Protein AF-A0A8T0E024-F1 (afdb_monomer_lite)

Foldseek 3Di:
DEEAEEEEPAVVDCGVVVVVVVVVVCVVVPYHHQHYYYDYDDDFPPPDDLPLLVVCVVPVVRDQEYEYEDALLNVLSNLLSCLVVVSPVVVSHAYEYEDADADDPVCPCSNQDTPPDPDGDPSSVSSCLRYHYDHDDHDDPVVVVQVVVQVVCCDPPNVDHAPCVVVVDGDDDGVVVVVVVVVVVLQVQLLVVCVVVVHDSPPPVVSVVSRPPDDPDFAALVRLQDLQSAWDPDADPDDPVPDPPPPQDDPPDDPVCSRTGRPCPDPPHPQKDWDADPVSQKIKIDGNQQPQWIKIDGGRDPDIDITRDDDPHTPPCVNVVD

Structure (mmCIF, N/CA/C/O backbone):
data_AF-A0A8T0E024-F1
#
_entry.id   AF-A0A8T0E024-F1
#
loop_
_atom_site.group_PDB
_atom_site.id
_atom_site.type_symbol
_atom_site.label_atom_id
_atom_site.label_alt_id
_atom_site.label_comp_id
_atom_site.label_asym_id
_atom_site.label_entity_id
_atom_site.label_seq_id
_atom_site.pdbx_PDB_ins_code
_atom_site.Cartn_x
_atom_site.Cartn_y
_atom_site.Cartn_z
_atom_site.occupancy
_atom_site.B_iso_or_equiv
_atom_site.auth_seq_id
_atom_site.auth_comp_id
_atom_site.auth_asym_id
_atom_site.auth_atom_id
_atom_site.pdbx_PDB_model_num
ATOM 1 N N . MET A 1 1 ? -10.824 -16.679 7.891 1.00 88.56 1 MET A N 1
ATOM 2 C CA . MET A 1 1 ? -10.674 -15.429 8.684 1.00 88.56 1 MET A CA 1
ATOM 3 C C . MET A 1 1 ? -11.914 -14.554 8.481 1.00 88.56 1 MET A C 1
ATOM 5 O O . MET A 1 1 ? -12.595 -14.759 7.483 1.00 88.56 1 MET A O 1
ATOM 9 N N . LYS A 1 2 ? -12.258 -13.649 9.411 1.00 94.81 2 LYS A N 1
ATOM 10 C CA . LYS A 1 2 ? -13.429 -12.752 9.304 1.00 94.81 2 LYS A CA 1
ATOM 11 C C . LYS A 1 2 ? -13.003 -11.299 9.512 1.00 94.81 2 LYS A C 1
ATOM 13 O O . LYS A 1 2 ? -12.288 -11.041 10.478 1.00 94.81 2 LYS A O 1
ATOM 18 N N . VAL A 1 3 ? -13.458 -10.388 8.655 1.00 97.81 3 VAL A N 1
ATOM 19 C CA . VAL A 1 3 ? -13.096 -8.960 8.695 1.00 97.81 3 VAL A CA 1
ATOM 20 C C . VAL A 1 3 ? -14.321 -8.058 8.528 1.00 97.81 3 VAL A C 1
ATOM 22 O O . VAL A 1 3 ? -15.339 -8.479 7.976 1.00 97.81 3 VAL A O 1
ATOM 25 N N . SER A 1 4 ? -14.209 -6.812 8.972 1.00 98.38 4 SER A N 1
ATOM 26 C CA . SER A 1 4 ? -15.117 -5.715 8.629 1.00 98.38 4 SER A CA 1
ATOM 27 C C . SER A 1 4 ? -14.394 -4.797 7.649 1.00 98.38 4 SER A C 1
ATOM 29 O O . SER A 1 4 ? -13.312 -4.310 7.963 1.00 98.38 4 SER A O 1
ATOM 31 N N . PHE A 1 5 ? -14.959 -4.567 6.466 1.00 98.50 5 PHE A N 1
ATOM 32 C CA . PHE A 1 5 ? -14.347 -3.720 5.445 1.00 98.50 5 PHE A CA 1
ATOM 33 C C . PHE A 1 5 ? -15.083 -2.385 5.350 1.00 98.50 5 PHE A C 1
ATOM 35 O O . PHE A 1 5 ? -16.294 -2.348 5.134 1.00 98.50 5 PHE A O 1
ATOM 42 N N . LEU A 1 6 ? -14.357 -1.286 5.533 1.00 98.31 6 LEU A N 1
ATOM 43 C CA . LEU A 1 6 ? -14.869 0.073 5.422 1.00 98.31 6 LEU A CA 1
ATOM 44 C C . LEU A 1 6 ? -14.158 0.778 4.265 1.00 98.31 6 LEU A C 1
ATOM 46 O O . LEU A 1 6 ? -12.932 0.740 4.196 1.00 98.31 6 LEU A O 1
ATOM 50 N N . TYR A 1 7 ? -14.891 1.448 3.378 1.00 97.81 7 TYR A N 1
ATOM 51 C CA . TYR A 1 7 ? -14.252 2.234 2.320 1.00 97.81 7 TYR A CA 1
ATOM 52 C C . TYR A 1 7 ? -14.975 3.542 1.983 1.00 97.81 7 TYR A C 1
ATOM 54 O O . TYR A 1 7 ? -16.202 3.638 2.067 1.00 97.81 7 TYR A O 1
ATOM 62 N N . SER A 1 8 ? -14.203 4.549 1.580 1.00 96.75 8 SER A N 1
ATOM 63 C CA . SER A 1 8 ? -14.725 5.831 1.109 1.00 96.75 8 SER A CA 1
ATOM 64 C C . SER A 1 8 ? -15.412 5.671 -0.249 1.00 96.75 8 SER A C 1
ATOM 66 O O . SER A 1 8 ? -14.923 4.967 -1.135 1.00 96.75 8 SER A O 1
ATOM 68 N N . ILE A 1 9 ? -16.550 6.341 -0.426 1.00 95.38 9 ILE A N 1
ATOM 69 C CA . ILE A 1 9 ? -17.233 6.500 -1.720 1.00 95.38 9 ILE A CA 1
ATOM 70 C C . ILE A 1 9 ? -17.140 7.942 -2.233 1.00 95.38 9 ILE A C 1
ATOM 72 O O . ILE A 1 9 ? -18.037 8.397 -2.944 1.00 95.38 9 ILE A O 1
ATOM 76 N N . ASP A 1 10 ? -16.069 8.647 -1.858 1.00 90.75 10 ASP A N 1
ATOM 77 C CA . ASP A 1 10 ? -15.703 9.956 -2.403 1.00 90.75 10 ASP A CA 1
ATOM 78 C C . ASP A 1 10 ? -15.716 9.918 -3.948 1.00 90.75 10 ASP A C 1
ATOM 80 O O . ASP A 1 10 ? -14.951 9.144 -4.540 1.00 90.75 10 ASP A O 1
ATOM 84 N N . PRO A 1 11 ? -16.598 10.694 -4.612 1.00 83.88 11 PRO A N 1
ATOM 85 C CA . PRO A 1 11 ? -16.791 10.634 -6.060 1.00 83.88 11 PRO A CA 1
ATOM 86 C C . PRO A 1 11 ? -15.567 11.078 -6.865 1.00 83.88 11 PRO A C 1
ATOM 88 O O . PRO A 1 11 ? -15.457 10.693 -8.028 1.00 83.88 11 PRO A O 1
ATOM 91 N N . ASP A 1 12 ? -14.660 11.847 -6.261 1.00 83.69 12 ASP A N 1
ATOM 92 C CA . ASP A 1 12 ? -13.451 12.351 -6.921 1.00 83.69 12 ASP A CA 1
ATOM 93 C C . ASP A 1 12 ? -12.257 11.381 -6.792 1.00 83.69 12 ASP A C 1
ATOM 95 O O . ASP A 1 12 ? -11.147 11.674 -7.238 1.00 83.69 12 ASP A O 1
ATOM 99 N N . SER A 1 13 ? -12.482 10.200 -6.206 1.00 86.12 13 SER A N 1
ATOM 100 C CA . SER A 1 13 ? -11.464 9.184 -5.932 1.00 86.12 13 SER A CA 1
ATOM 101 C C . SER A 1 13 ? -11.711 7.872 -6.689 1.00 86.12 13 SER A C 1
ATOM 103 O O . SER A 1 13 ? -12.791 7.621 -7.221 1.00 86.12 13 SER A O 1
ATOM 105 N N . THR A 1 14 ? -10.718 6.980 -6.682 1.00 90.56 14 THR A N 1
ATOM 106 C CA . THR A 1 14 ? -10.815 5.617 -7.238 1.00 90.56 14 THR A CA 1
ATOM 107 C C . THR A 1 14 ? -11.089 4.548 -6.172 1.00 90.56 14 THR A C 1
ATOM 109 O O . THR A 1 14 ? -11.020 3.347 -6.453 1.00 90.56 14 THR A O 1
ATOM 112 N N . PHE A 1 15 ? -11.412 4.943 -4.932 1.00 94.88 15 PHE A N 1
ATOM 113 C CA . PHE A 1 15 ? -11.578 4.008 -3.812 1.00 94.88 15 PHE A CA 1
ATOM 114 C C . PHE A 1 15 ? -12.684 2.979 -4.055 1.00 94.88 15 PHE A C 1
ATOM 116 O O . PHE A 1 15 ? -12.563 1.829 -3.638 1.00 94.88 15 PHE A O 1
ATOM 123 N N . LYS A 1 16 ? -13.746 3.352 -4.774 1.00 94.38 16 LYS A N 1
ATOM 124 C CA . LYS A 1 16 ? -14.853 2.447 -5.104 1.00 94.38 16 LYS A CA 1
ATOM 125 C C . LYS A 1 16 ? -14.442 1.344 -6.082 1.00 94.38 16 LYS A C 1
ATOM 127 O O . LYS A 1 16 ? -14.946 0.228 -6.008 1.00 94.38 16 LYS A O 1
ATOM 132 N N . GLU A 1 17 ? -13.562 1.640 -7.027 1.00 94.25 17 GLU A N 1
ATOM 133 C CA . GLU A 1 17 ? -13.025 0.666 -7.975 1.00 94.25 17 GLU A CA 1
ATOM 134 C C . GLU A 1 17 ? -12.076 -0.287 -7.255 1.00 94.25 17 GLU A C 1
ATOM 136 O O . GLU A 1 17 ? -12.207 -1.502 -7.391 1.00 94.25 17 GLU A O 1
ATOM 141 N N . ILE A 1 18 ? -11.191 0.263 -6.425 1.00 94.44 18 ILE A N 1
ATOM 142 C CA . ILE A 1 18 ? -10.217 -0.502 -5.645 1.00 94.44 18 ILE A CA 1
ATOM 143 C C . ILE A 1 18 ? -10.918 -1.394 -4.617 1.00 94.44 18 ILE A C 1
ATOM 145 O O . ILE A 1 18 ? -10.521 -2.545 -4.433 1.00 94.44 18 ILE A O 1
ATOM 149 N N . SER A 1 19 ? -12.005 -0.927 -3.996 1.00 96.69 19 SER A N 1
ATOM 150 C CA . SER A 1 19 ? -12.754 -1.724 -3.023 1.00 96.69 19 SER A CA 1
ATOM 151 C C . SER A 1 19 ? -13.342 -2.993 -3.638 1.00 96.69 19 SER A C 1
ATOM 153 O O . SER A 1 19 ? -13.314 -4.038 -2.992 1.00 96.69 19 SER A O 1
ATOM 155 N N . ARG A 1 20 ? -13.790 -2.958 -4.902 1.00 96.75 20 ARG A N 1
ATOM 156 C CA . ARG A 1 20 ? -14.248 -4.162 -5.622 1.00 96.75 20 ARG A CA 1
ATOM 157 C C . ARG A 1 20 ? -13.121 -5.181 -5.779 1.00 96.75 20 ARG A C 1
ATOM 159 O O . ARG A 1 20 ? -13.345 -6.368 -5.555 1.00 96.75 20 ARG A O 1
ATOM 166 N N . THR A 1 21 ? -11.919 -4.718 -6.118 1.00 96.31 21 THR A N 1
ATOM 167 C CA . THR A 1 21 ? -10.732 -5.576 -6.233 1.00 96.31 21 THR A CA 1
ATOM 168 C C . THR A 1 21 ? -10.354 -6.184 -4.886 1.00 96.31 21 THR A C 1
ATOM 170 O O . THR A 1 21 ? -10.106 -7.382 -4.818 1.00 96.31 21 THR A O 1
ATOM 173 N N . ILE A 1 22 ? -10.370 -5.396 -3.804 1.00 96.12 22 ILE A N 1
ATOM 174 C CA . ILE A 1 22 ? -10.089 -5.897 -2.449 1.00 96.12 22 ILE A CA 1
ATOM 175 C C . ILE A 1 22 ? -11.128 -6.942 -2.032 1.00 96.12 22 ILE A C 1
ATOM 177 O O . ILE A 1 22 ? -10.755 -7.989 -1.517 1.00 96.12 22 ILE A O 1
ATOM 181 N N . VAL A 1 23 ? -12.419 -6.699 -2.282 1.00 97.75 23 VAL A N 1
ATOM 182 C CA . VAL A 1 23 ? -13.483 -7.673 -1.984 1.00 97.75 23 VAL A CA 1
ATOM 183 C C . VAL A 1 23 ? -13.239 -8.992 -2.718 1.00 97.75 23 VAL A C 1
ATOM 185 O O . VAL A 1 23 ? -13.295 -10.038 -2.080 1.00 97.75 23 VAL A O 1
ATOM 188 N N . SER A 1 24 ? -12.925 -8.942 -4.019 1.00 97.06 24 SER A N 1
ATOM 189 C CA . SER A 1 24 ? -12.594 -10.141 -4.804 1.00 97.06 24 SER A CA 1
ATOM 190 C C . SER A 1 24 ? -11.375 -10.861 -4.233 1.00 97.06 24 SER A C 1
ATOM 192 O O . SER A 1 24 ? -11.448 -12.049 -3.951 1.00 97.06 24 SER A O 1
ATOM 194 N N . ALA A 1 25 ? -10.285 -10.132 -3.978 1.00 95.56 25 ALA A N 1
ATOM 195 C CA . ALA A 1 25 ? -9.046 -10.710 -3.471 1.00 95.56 25 ALA A CA 1
ATOM 196 C C . ALA A 1 25 ? -9.221 -11.371 -2.095 1.00 95.56 25 ALA A C 1
ATOM 198 O O . ALA A 1 25 ? -8.608 -12.400 -1.829 1.00 95.56 25 ALA A O 1
ATOM 199 N N . LEU A 1 26 ? -10.056 -10.799 -1.218 1.00 95.56 26 LEU A N 1
ATOM 200 C CA . LEU A 1 26 ? -10.386 -11.394 0.077 1.00 95.56 26 LEU A CA 1
ATOM 201 C C . LEU A 1 26 ? -11.220 -12.675 -0.081 1.00 95.56 26 LEU A C 1
ATOM 203 O O . LEU A 1 26 ? -10.956 -13.650 0.624 1.00 95.56 26 LEU A O 1
ATOM 207 N N . ASP A 1 27 ? -12.193 -12.688 -0.995 1.00 95.56 27 ASP A N 1
ATOM 208 C CA . ASP A 1 27 ? -13.029 -13.864 -1.273 1.00 95.56 27 ASP A CA 1
ATOM 209 C C . ASP A 1 27 ? -12.210 -15.017 -1.873 1.00 95.56 27 ASP A C 1
ATOM 211 O O . ASP A 1 27 ? -12.307 -16.150 -1.396 1.00 95.56 27 ASP A O 1
ATOM 215 N N . ASP A 1 28 ? -11.311 -14.711 -2.815 1.00 96.19 28 ASP A N 1
ATOM 216 C CA . ASP A 1 28 ? -10.435 -15.679 -3.492 1.00 96.19 28 ASP A CA 1
ATOM 217 C C . ASP A 1 28 ? -9.559 -16.477 -2.508 1.00 96.19 28 ASP A C 1
ATOM 219 O O . ASP A 1 28 ? -9.272 -17.656 -2.726 1.00 96.19 28 ASP A O 1
ATOM 223 N N . VAL A 1 29 ? -9.165 -15.863 -1.386 1.00 95.44 29 VAL A N 1
ATOM 224 C CA . VAL A 1 29 ? -8.378 -16.511 -0.318 1.00 95.44 29 VAL A CA 1
ATOM 225 C C . VAL A 1 29 ? -9.234 -16.988 0.870 1.00 95.44 29 VAL A C 1
ATOM 227 O O . VAL A 1 29 ? -8.704 -17.397 1.906 1.00 95.44 29 VAL A O 1
ATOM 230 N N . GLY A 1 30 ? -10.566 -16.941 0.756 1.00 95.38 30 GLY A N 1
ATOM 231 C CA . GLY A 1 30 ? -11.507 -17.435 1.767 1.00 95.38 30 GLY A CA 1
ATOM 232 C C . GLY A 1 30 ? -11.649 -16.551 3.017 1.00 95.38 30 GLY A C 1
ATOM 233 O O . GLY A 1 30 ? -12.013 -17.037 4.100 1.00 95.38 30 GLY A O 1
ATOM 234 N N . ILE A 1 31 ? -11.350 -15.252 2.917 1.00 97.25 31 ILE A N 1
ATOM 235 C CA . ILE A 1 31 ? -11.583 -14.270 3.983 1.00 97.25 31 ILE A CA 1
ATOM 236 C C . ILE A 1 31 ? -13.014 -13.733 3.876 1.00 97.25 31 ILE A C 1
ATOM 238 O O . ILE A 1 31 ? -13.396 -13.094 2.905 1.00 97.25 31 ILE A O 1
ATOM 242 N N . GLN A 1 32 ? -13.814 -13.941 4.924 1.00 97.44 32 GLN A N 1
ATOM 243 C CA . GLN A 1 32 ? -15.212 -13.508 4.947 1.00 97.44 32 GLN A CA 1
ATOM 244 C C . GLN A 1 32 ? -15.350 -12.065 5.435 1.00 97.44 32 GLN A C 1
ATOM 246 O O . GLN A 1 32 ? -14.967 -11.752 6.566 1.00 97.44 32 GLN A O 1
ATOM 251 N N . ILE A 1 33 ? -16.004 -11.219 4.645 1.00 98.06 33 ILE A N 1
ATOM 252 C CA . ILE A 1 33 ? -16.411 -9.874 5.064 1.00 98.06 33 ILE A CA 1
ATOM 253 C C . ILE A 1 33 ? -17.742 -9.982 5.823 1.00 98.06 33 ILE A C 1
ATOM 255 O O . ILE A 1 33 ? -18.753 -10.393 5.257 1.00 98.06 33 ILE A O 1
ATOM 259 N N . LYS A 1 34 ? -17.747 -9.666 7.123 1.00 98.12 34 LYS A N 1
ATOM 260 C CA . LYS A 1 34 ? -18.950 -9.708 7.981 1.00 98.12 34 LYS A CA 1
ATOM 261 C C . LYS A 1 34 ? -19.721 -8.401 8.009 1.00 98.12 34 LYS A C 1
ATOM 263 O O . LYS A 1 34 ? -20.935 -8.415 8.167 1.00 98.12 34 LYS A O 1
ATOM 268 N N . PHE A 1 35 ? -19.020 -7.297 7.804 1.00 98.31 35 PHE A N 1
ATOM 269 C CA . PHE A 1 35 ? -19.613 -5.978 7.701 1.00 98.31 35 PHE A CA 1
ATOM 270 C C . PHE A 1 35 ? -18.941 -5.218 6.565 1.00 98.31 35 PHE A C 1
ATOM 272 O O . PHE A 1 35 ? -17.714 -5.220 6.469 1.00 98.31 35 PHE A O 1
ATOM 279 N N . LEU A 1 36 ? -19.749 -4.577 5.725 1.00 98.00 36 LEU A N 1
ATOM 280 C CA . LEU A 1 36 ? -19.291 -3.689 4.667 1.00 98.00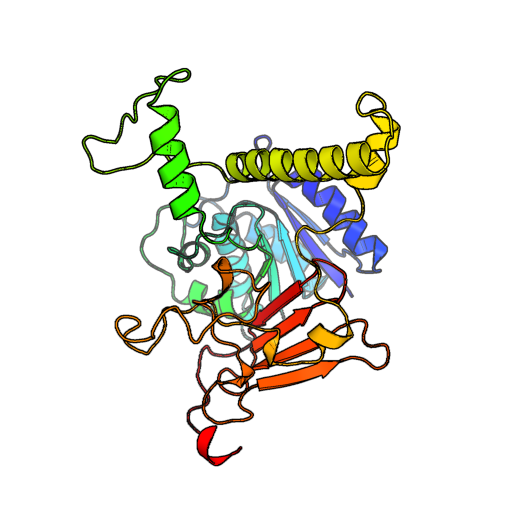 36 LEU A CA 1
ATOM 281 C C . LEU A 1 36 ? -19.883 -2.305 4.930 1.00 98.00 36 LEU A C 1
ATOM 283 O O . LEU A 1 36 ? -21.101 -2.140 4.884 1.00 98.00 36 LEU A O 1
ATOM 287 N N . GLY A 1 37 ? -19.032 -1.332 5.238 1.00 97.62 37 GLY A N 1
ATOM 288 C CA . GLY A 1 37 ? -19.444 0.032 5.557 1.00 97.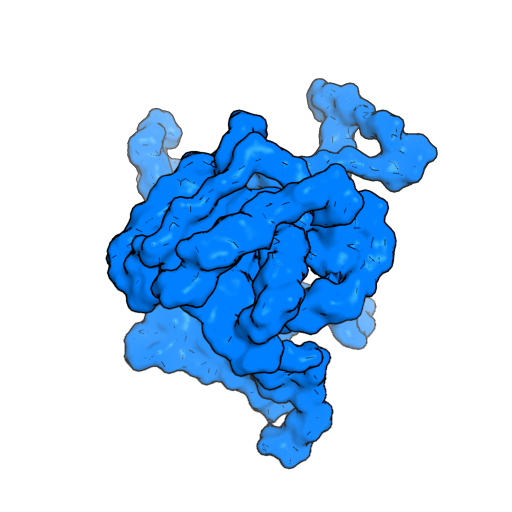62 37 GLY A CA 1
ATOM 289 C C . GLY A 1 37 ? -18.833 1.054 4.611 1.00 97.62 37 GLY A C 1
ATOM 290 O O . GLY A 1 37 ? -17.756 0.844 4.057 1.00 97.62 37 GLY A O 1
ATOM 291 N N . THR A 1 38 ? -19.517 2.181 4.439 1.00 97.75 38 THR A N 1
ATOM 292 C CA . THR A 1 38 ? -19.058 3.262 3.561 1.00 97.75 38 THR A CA 1
ATOM 293 C C . THR A 1 38 ? -19.330 4.627 4.163 1.00 97.75 38 THR A C 1
ATOM 295 O O . THR A 1 38 ? -20.323 4.799 4.871 1.00 97.75 38 THR A O 1
ATOM 298 N N . TRP A 1 39 ? -18.510 5.611 3.806 1.00 96.06 39 TRP A N 1
ATOM 299 C CA . TRP A 1 39 ? -18.761 7.028 4.074 1.00 96.06 39 TRP A CA 1
ATOM 300 C C . TRP A 1 39 ? -18.550 7.848 2.796 1.00 96.06 39 TRP A C 1
ATOM 302 O O . TRP A 1 39 ? -17.787 7.448 1.920 1.00 96.06 39 TRP A O 1
ATOM 312 N N . SER A 1 40 ? -19.280 8.957 2.650 1.00 92.12 40 SER A N 1
ATOM 313 C CA . SER A 1 40 ? -19.440 9.658 1.364 1.00 92.12 40 SER A CA 1
ATOM 314 C C . SER A 1 40 ? -18.874 11.072 1.316 1.00 92.12 40 SER A C 1
ATOM 316 O O . SER A 1 40 ? -19.145 11.799 0.366 1.00 92.12 40 SER A O 1
ATOM 318 N N . TYR A 1 41 ? -18.166 11.497 2.355 1.00 89.12 41 TYR A N 1
ATOM 319 C CA . TYR A 1 41 ? -17.573 12.823 2.442 1.00 89.12 41 TYR A CA 1
ATOM 320 C C . TYR A 1 41 ? -16.192 12.720 3.067 1.00 89.12 41 TYR A C 1
ATOM 322 O O . TYR A 1 41 ? -15.974 11.876 3.931 1.00 89.12 41 TYR A O 1
ATOM 330 N N . ILE A 1 42 ? -15.289 13.606 2.661 1.00 91.19 42 ILE A N 1
ATOM 331 C CA . ILE A 1 42 ? -13.939 13.666 3.214 1.00 91.19 42 ILE A CA 1
ATOM 332 C C . ILE A 1 42 ? -14.022 14.077 4.687 1.00 91.19 42 ILE A C 1
ATOM 334 O O . ILE A 1 42 ? -14.510 15.162 5.020 1.00 91.19 42 ILE A O 1
ATOM 338 N N . TYR A 1 43 ? -13.557 13.207 5.579 1.00 91.44 43 TYR A N 1
ATOM 339 C CA . TYR A 1 43 ? -13.556 13.467 7.011 1.00 91.44 43 TYR A CA 1
ATOM 340 C C . TYR A 1 43 ? -12.253 14.128 7.474 1.00 91.44 43 TYR A C 1
ATOM 342 O O . TYR A 1 43 ? -11.161 13.580 7.349 1.00 91.44 43 TYR A O 1
ATOM 350 N N . HIS A 1 44 ? -12.370 15.291 8.114 1.00 90.88 44 HIS A N 1
ATOM 351 C CA . HIS A 1 44 ? -11.249 15.939 8.789 1.00 90.88 44 HIS A CA 1
ATOM 352 C C . HIS A 1 44 ? -11.415 15.852 10.306 1.00 90.88 44 HIS A C 1
ATOM 354 O O . HIS A 1 44 ? -12.323 16.457 10.886 1.00 90.88 44 HIS A O 1
ATOM 360 N N . HIS A 1 45 ? -10.508 15.117 10.958 1.00 89.94 45 HIS A N 1
ATOM 361 C CA . HIS A 1 45 ? -10.512 14.942 12.411 1.00 89.94 45 HIS A CA 1
ATOM 362 C C . HIS A 1 45 ? -10.515 16.290 13.146 1.00 89.94 45 HIS A C 1
ATOM 364 O O . HIS A 1 45 ? -9.601 17.103 12.994 1.00 89.94 45 HIS A O 1
ATOM 370 N N . GLY A 1 46 ? -11.550 16.514 13.959 1.00 86.12 46 GLY A N 1
ATOM 371 C CA . GLY A 1 46 ? -11.756 17.746 14.730 1.00 86.12 46 GLY A CA 1
ATOM 372 C C . GLY A 1 46 ? -12.645 18.813 14.077 1.00 86.12 46 GLY A C 1
ATOM 373 O O . GLY A 1 46 ? -12.941 19.801 14.741 1.00 86.12 46 GLY A O 1
ATOM 374 N N . TYR A 1 47 ? -13.107 18.621 12.836 1.00 86.88 47 TYR A N 1
ATOM 375 C CA . TYR A 1 47 ? -13.893 19.623 12.092 1.00 86.88 47 TYR A CA 1
ATOM 376 C C . TYR A 1 47 ? -15.306 19.152 11.699 1.00 86.88 47 TYR A C 1
ATOM 378 O O . TYR A 1 47 ? -15.979 19.805 10.904 1.00 86.88 47 TYR A O 1
ATOM 386 N N . GLY A 1 48 ? -15.785 18.038 12.260 1.00 87.06 48 GLY A N 1
ATOM 387 C CA . GLY A 1 48 ? -17.127 17.513 12.003 1.00 87.06 48 GLY A CA 1
ATOM 388 C C . GLY A 1 48 ? -17.464 16.268 12.824 1.00 87.06 48 GLY A C 1
ATOM 389 O O . GLY A 1 48 ? -16.627 15.763 13.578 1.00 87.06 48 GLY A O 1
ATOM 390 N N . GLU A 1 49 ? -18.694 15.770 12.667 1.00 92.69 49 GLU A N 1
ATOM 391 C CA . GLU A 1 49 ? -19.118 14.487 13.243 1.00 92.69 49 GLU A CA 1
ATOM 392 C C . GLU A 1 49 ? -18.292 13.351 12.626 1.00 92.69 49 GLU A C 1
ATOM 394 O O . GLU A 1 49 ? -18.153 13.261 11.402 1.00 92.69 49 GLU A O 1
ATOM 399 N N . ASN A 1 50 ? -17.724 12.503 13.484 1.00 95.12 50 ASN A N 1
ATOM 400 C CA . ASN A 1 50 ? -16.899 11.383 13.064 1.00 95.12 50 ASN A CA 1
ATOM 401 C C . ASN A 1 50 ? -17.780 10.277 12.451 1.00 95.12 50 ASN A C 1
ATOM 403 O O . ASN A 1 50 ? -18.532 9.635 13.192 1.00 95.12 50 ASN A O 1
ATOM 407 N N . PRO A 1 51 ? -17.700 10.004 11.132 1.00 95.69 51 PRO A N 1
ATOM 408 C CA . PRO A 1 51 ? -18.541 8.985 10.502 1.00 95.69 51 PRO A CA 1
ATOM 409 C C . PRO A 1 51 ? -18.263 7.584 11.061 1.00 95.69 51 PRO A C 1
ATOM 411 O O . PRO A 1 51 ? -19.148 6.723 11.065 1.00 95.69 51 PRO A O 1
ATOM 414 N N . PHE A 1 52 ? -17.053 7.358 11.580 1.00 97.50 52 PHE A N 1
ATOM 415 C CA . PHE A 1 52 ? -16.633 6.062 12.088 1.00 97.50 52 PHE A CA 1
ATOM 416 C C . PHE A 1 52 ? -17.318 5.678 13.403 1.00 97.50 52 PHE A C 1
ATOM 418 O O . PHE A 1 52 ? -17.457 4.489 13.661 1.00 97.50 52 PHE A O 1
ATOM 425 N N . ASP A 1 53 ? -17.849 6.628 14.180 1.00 97.06 53 ASP A N 1
ATOM 426 C CA . ASP A 1 53 ? -18.530 6.318 15.448 1.00 97.06 53 ASP A CA 1
ATOM 427 C C . ASP A 1 53 ? -19.751 5.413 15.245 1.00 97.06 53 ASP A C 1
ATOM 429 O O . ASP A 1 53 ? -19.936 4.431 15.971 1.00 97.06 53 ASP A O 1
ATOM 433 N N . LYS A 1 54 ? -20.549 5.688 14.204 1.00 96.56 54 LYS A N 1
ATOM 434 C CA . LYS A 1 54 ? -21.704 4.855 13.830 1.00 96.56 54 LYS A CA 1
ATOM 435 C C . LYS A 1 54 ? -21.271 3.558 13.153 1.00 96.56 54 LYS A C 1
ATOM 437 O O . LYS A 1 54 ? -21.833 2.507 13.450 1.00 96.56 54 LYS A O 1
ATOM 442 N N . LEU A 1 55 ? -20.271 3.617 12.270 1.00 97.69 55 LEU A N 1
ATOM 443 C CA . LEU A 1 55 ? -19.774 2.432 11.562 1.00 97.69 55 LEU A CA 1
ATOM 444 C C . LEU A 1 55 ? -19.179 1.408 12.534 1.00 97.69 55 LEU A C 1
ATOM 446 O O . LEU A 1 55 ? -19.434 0.213 12.398 1.00 97.69 55 LEU A O 1
ATOM 450 N N . VAL A 1 56 ? -18.430 1.858 13.542 1.00 97.75 56 VAL A N 1
ATOM 451 C CA . VAL A 1 56 ? -17.867 0.996 14.587 1.00 97.75 56 VAL A CA 1
ATOM 452 C C . VAL A 1 56 ? -18.974 0.434 15.479 1.00 97.75 56 VAL A C 1
ATOM 454 O O . VAL A 1 56 ? -18.963 -0.769 15.728 1.00 97.75 56 VAL A O 1
ATOM 457 N N . GLU A 1 57 ? -19.965 1.237 15.896 1.00 97.50 57 GLU A N 1
ATOM 458 C CA . GLU A 1 57 ? -21.132 0.737 16.655 1.00 97.50 57 GLU A CA 1
ATOM 459 C C . GLU A 1 57 ? -21.813 -0.443 15.968 1.00 97.50 57 GLU A C 1
ATOM 461 O O . GLU A 1 57 ? -22.114 -1.453 16.595 1.00 97.50 57 GLU A O 1
ATOM 466 N N . GLN A 1 58 ? -22.018 -0.334 14.661 1.00 97.38 58 GLN A N 1
ATOM 467 C CA . GLN A 1 58 ? -22.741 -1.337 13.890 1.00 97.38 58 GLN A CA 1
ATOM 468 C C . GLN A 1 58 ? -21.930 -2.609 13.618 1.00 97.38 58 GLN A C 1
ATOM 470 O O . GLN A 1 58 ? -22.508 -3.609 13.203 1.00 97.38 58 GLN A O 1
ATOM 475 N N . SER A 1 59 ? -20.609 -2.585 13.813 1.00 97.38 59 SER A N 1
ATOM 476 C CA . SER A 1 59 ? -19.717 -3.620 13.276 1.00 97.38 59 SER A CA 1
ATOM 477 C C . SER A 1 59 ? -18.784 -4.275 14.292 1.00 97.38 59 SER A C 1
ATOM 479 O O . SER A 1 59 ? -18.263 -5.352 14.004 1.00 97.38 59 SER A O 1
ATOM 481 N N . TYR A 1 60 ? -18.569 -3.687 15.474 1.00 96.69 60 TYR A N 1
ATOM 482 C CA . TYR A 1 60 ? -17.556 -4.187 16.420 1.00 96.69 60 TYR A CA 1
ATOM 483 C C . TYR A 1 60 ? -17.861 -5.589 16.964 1.00 96.69 60 TYR A C 1
ATOM 485 O O . TYR A 1 60 ? -16.955 -6.320 17.358 1.00 96.69 60 TYR A O 1
ATOM 493 N N . GLN A 1 61 ? -19.132 -5.998 16.971 1.00 96.31 61 GLN A N 1
ATOM 494 C CA . GLN A 1 61 ? -19.528 -7.346 17.383 1.00 96.31 61 GLN A CA 1
ATOM 495 C C . GLN A 1 61 ? -19.304 -8.395 16.283 1.00 96.31 61 GLN A C 1
ATOM 497 O O . GLN A 1 61 ? -19.137 -9.572 16.599 1.00 96.31 61 GLN A O 1
ATOM 502 N N . GLU A 1 62 ? -19.240 -7.975 15.018 1.00 96.19 62 GLU A N 1
ATOM 503 C CA . GLU A 1 62 ? -19.183 -8.859 13.849 1.00 96.19 62 GLU A CA 1
ATOM 504 C C . GLU A 1 62 ? -17.773 -9.384 13.565 1.00 96.19 62 GLU A C 1
ATOM 506 O O . GLU A 1 62 ? -17.583 -10.533 13.144 1.00 96.19 62 GLU A O 1
ATOM 511 N N . SER A 1 63 ? -16.761 -8.545 13.789 1.00 96.00 63 SER A N 1
ATOM 512 C CA . SER A 1 63 ? -15.364 -8.921 13.610 1.00 96.00 63 SER A CA 1
ATOM 513 C C . SER A 1 63 ? -14.429 -8.121 14.520 1.00 96.00 63 SER A C 1
ATOM 515 O O . SER A 1 63 ? -14.819 -7.147 15.159 1.00 96.00 63 SER A O 1
ATOM 517 N N . ARG A 1 64 ? -13.181 -8.584 14.610 1.00 96.81 64 ARG A N 1
ATOM 518 C CA . ARG A 1 64 ? -12.098 -7.942 15.370 1.00 96.81 64 ARG A CA 1
ATOM 519 C C . ARG A 1 64 ? -11.056 -7.264 14.480 1.00 96.81 64 ARG A C 1
ATOM 521 O O . ARG A 1 64 ? -10.229 -6.503 14.966 1.00 96.81 64 ARG A O 1
ATOM 528 N N . ILE A 1 65 ? -11.102 -7.552 13.182 1.00 97.81 65 ILE A N 1
ATOM 529 C CA . ILE A 1 65 ? -10.139 -7.078 12.194 1.00 97.81 65 ILE A CA 1
ATOM 530 C C . ILE A 1 65 ? -10.875 -6.140 11.263 1.00 97.81 65 ILE A C 1
ATOM 532 O O . ILE A 1 65 ? -11.802 -6.556 10.562 1.00 97.81 65 ILE A O 1
ATOM 536 N N . TYR A 1 66 ? -10.438 -4.894 11.235 1.00 98.38 66 TYR A N 1
ATOM 537 C CA . TYR A 1 66 ? -10.961 -3.927 10.295 1.00 98.38 66 TYR A CA 1
ATOM 538 C C . TYR A 1 66 ? -9.999 -3.728 9.138 1.00 98.38 66 TYR A C 1
ATOM 540 O O . TYR A 1 66 ? -8.801 -3.589 9.348 1.00 98.38 66 TYR A O 1
ATOM 548 N N . VAL A 1 67 ? -10.534 -3.662 7.927 1.00 98.19 67 VAL A N 1
ATOM 549 C CA . VAL A 1 67 ? -9.820 -3.166 6.752 1.00 98.19 67 VAL A CA 1
ATOM 550 C C . VAL A 1 67 ? -10.438 -1.819 6.400 1.00 98.19 67 VAL A C 1
ATOM 552 O O . VAL A 1 67 ? -11.664 -1.722 6.322 1.00 98.19 67 VAL A O 1
ATOM 555 N N . ILE A 1 68 ? -9.622 -0.784 6.217 1.00 97.88 68 ILE A N 1
ATOM 556 C CA . ILE A 1 68 ? -10.083 0.553 5.834 1.00 97.88 68 ILE A CA 1
ATOM 557 C C . ILE A 1 68 ? -9.385 1.034 4.560 1.00 97.88 68 ILE A C 1
ATOM 559 O O . ILE A 1 68 ? -8.169 0.906 4.427 1.00 97.88 68 ILE A O 1
ATOM 563 N N . LEU A 1 69 ? -10.168 1.582 3.628 1.00 97.44 69 LEU A N 1
ATOM 564 C CA . LEU A 1 69 ? -9.698 2.183 2.378 1.00 97.44 69 LEU A CA 1
ATOM 565 C C . LEU A 1 69 ? -10.275 3.596 2.219 1.00 97.44 69 LEU A C 1
ATOM 567 O O . LEU A 1 69 ? -11.483 3.766 2.074 1.00 97.44 69 LEU A O 1
ATOM 571 N N . GLY A 1 70 ? -9.422 4.610 2.208 1.00 94.56 70 GLY A N 1
ATOM 572 C CA . GLY A 1 70 ? -9.812 6.007 2.038 1.00 94.56 70 GLY A CA 1
ATOM 573 C C . GLY A 1 70 ? -8.594 6.919 2.053 1.00 94.56 70 GLY A C 1
ATOM 574 O O . GLY A 1 70 ? -7.473 6.461 1.830 1.00 94.56 70 GLY A O 1
ATOM 575 N N . HIS A 1 71 ? -8.793 8.204 2.336 1.00 92.06 71 HIS A N 1
ATOM 576 C CA . HIS A 1 71 ? -7.659 9.110 2.491 1.00 92.06 71 HIS A CA 1
ATOM 577 C C . HIS A 1 71 ? -6.952 8.836 3.825 1.00 92.06 71 HIS A C 1
ATOM 579 O O . HIS A 1 71 ? -7.601 8.655 4.858 1.00 92.06 71 HIS A O 1
ATOM 585 N N . ASN A 1 72 ? -5.617 8.829 3.837 1.00 88.88 72 ASN A N 1
ATOM 586 C CA . ASN A 1 72 ? -4.838 8.435 5.021 1.00 88.88 72 ASN A CA 1
ATOM 587 C C . ASN A 1 72 ? -5.155 9.246 6.292 1.00 88.88 72 ASN A C 1
ATOM 589 O O . ASN A 1 72 ? -5.169 8.692 7.392 1.00 88.88 72 ASN A O 1
ATOM 593 N N . PHE A 1 73 ? -5.470 10.536 6.161 1.00 89.31 73 PHE A N 1
ATOM 594 C CA . PHE A 1 73 ? -5.828 11.402 7.286 1.00 89.31 73 PHE A CA 1
ATOM 595 C C . PHE A 1 73 ? -7.201 11.072 7.899 1.00 89.31 73 PHE A C 1
ATOM 597 O O . PHE A 1 73 ? -7.482 11.482 9.028 1.00 89.31 73 PHE A O 1
ATOM 604 N N . GLU A 1 74 ? -8.063 10.331 7.195 1.00 92.88 74 GLU A N 1
ATOM 605 C CA . GLU A 1 74 ? -9.359 9.877 7.715 1.00 92.88 74 GLU A CA 1
ATOM 606 C C . GLU A 1 74 ? -9.190 8.706 8.690 1.00 92.88 74 GLU A C 1
ATOM 608 O O . GLU A 1 74 ? -10.009 8.532 9.595 1.00 92.88 74 GLU A O 1
ATOM 613 N N . TYR A 1 75 ? -8.099 7.937 8.563 1.00 94.44 75 TYR A N 1
ATOM 614 C CA . TYR A 1 75 ? -7.829 6.756 9.391 1.00 94.44 75 TYR A CA 1
ATOM 615 C C . TYR A 1 75 ? -7.708 7.118 10.868 1.00 94.44 75 TYR A C 1
ATOM 617 O O . TYR A 1 75 ? -8.156 6.358 11.725 1.00 94.44 75 TYR A O 1
ATOM 625 N N . LEU A 1 76 ? -7.217 8.323 11.175 1.00 94.44 76 LEU A N 1
ATOM 626 C CA . LEU A 1 76 ? -7.212 8.858 12.534 1.00 94.44 76 LEU A CA 1
ATOM 627 C C . LEU A 1 76 ? -8.619 8.874 13.148 1.00 94.44 76 LEU A C 1
ATOM 629 O O . LEU A 1 76 ? -8.784 8.471 14.295 1.00 94.44 76 LEU A O 1
ATOM 633 N N . GLY A 1 77 ? -9.646 9.268 12.389 1.00 94.81 77 GLY A N 1
ATOM 634 C CA . GLY A 1 77 ? -11.033 9.263 12.864 1.00 94.81 77 GLY A CA 1
ATOM 635 C C . GLY A 1 77 ? -11.504 7.871 13.279 1.00 94.81 77 GLY A C 1
ATOM 636 O O . GLY A 1 77 ? -12.115 7.702 14.337 1.00 94.81 77 GLY A O 1
ATOM 637 N N . MET A 1 78 ? -11.166 6.859 12.482 1.00 96.38 78 MET A N 1
ATOM 638 C CA . MET A 1 78 ? -11.489 5.470 12.789 1.00 96.38 78 MET A CA 1
ATOM 639 C C . MET A 1 78 ? -10.750 4.975 14.036 1.00 96.38 78 MET A C 1
ATOM 641 O O . MET A 1 78 ? -11.376 4.423 14.944 1.00 96.38 78 MET A O 1
ATOM 645 N N . MET A 1 79 ? -9.437 5.206 14.103 1.00 97.19 79 MET A N 1
ATOM 646 C CA . MET A 1 79 ? -8.608 4.787 15.236 1.00 97.19 79 MET A CA 1
ATOM 647 C C . MET A 1 79 ? -9.080 5.431 16.544 1.00 97.19 79 MET A C 1
ATOM 649 O O . MET A 1 79 ? -9.228 4.746 17.555 1.00 97.19 79 MET A O 1
ATOM 653 N N . MET A 1 80 ? -9.416 6.723 16.513 1.00 95.94 80 MET A N 1
ATOM 654 C CA . MET A 1 80 ? -9.962 7.441 17.668 1.00 95.94 80 MET A CA 1
ATOM 655 C C . MET A 1 80 ? -11.334 6.907 18.092 1.00 95.94 80 MET A C 1
ATOM 657 O O . MET A 1 80 ? -11.619 6.842 19.288 1.00 95.94 80 MET A O 1
ATOM 661 N N . SER A 1 81 ? -12.177 6.495 17.142 1.00 97.00 81 SER A N 1
ATOM 662 C CA . SER A 1 81 ? -13.480 5.892 17.439 1.00 97.00 81 SER A CA 1
ATOM 663 C C . SER A 1 81 ? -13.343 4.559 18.189 1.00 97.00 81 SER A C 1
ATOM 665 O O . SER A 1 81 ? -13.988 4.341 19.219 1.00 97.00 81 SER A O 1
ATOM 667 N N . LEU A 1 82 ? -12.437 3.691 17.726 1.00 97.69 82 LEU A N 1
ATOM 668 C CA . LEU A 1 82 ? -12.127 2.412 18.375 1.00 97.69 82 LEU A CA 1
ATOM 669 C C . LEU A 1 82 ? -11.497 2.609 19.764 1.00 97.69 82 LEU A C 1
ATOM 671 O O . LEU A 1 82 ? -11.897 1.937 20.719 1.00 97.69 82 LEU A O 1
ATOM 675 N N . GLN A 1 83 ? -10.557 3.554 19.893 1.00 96.56 83 GLN A N 1
ATOM 676 C CA . GLN A 1 83 ? -9.887 3.869 21.160 1.00 96.56 83 GLN A CA 1
ATOM 677 C C . GLN A 1 83 ? -10.866 4.403 22.208 1.00 96.56 83 GLN A C 1
ATOM 679 O O . GLN A 1 83 ? -10.860 3.944 23.345 1.00 96.56 83 GLN A O 1
ATOM 684 N N . ARG A 1 84 ? -11.758 5.331 21.838 1.00 95.19 84 ARG A N 1
ATOM 685 C CA . ARG A 1 84 ? -12.754 5.903 22.765 1.00 95.19 84 ARG A CA 1
ATOM 686 C C . ARG A 1 84 ? -13.764 4.878 23.275 1.00 95.19 84 ARG A C 1
ATOM 688 O O . ARG A 1 84 ? -14.302 5.048 24.365 1.00 95.19 84 ARG A O 1
ATOM 695 N N . ARG A 1 85 ? -14.014 3.810 22.513 1.00 95.38 85 ARG A N 1
ATOM 696 C CA . ARG A 1 85 ? -14.810 2.658 22.965 1.00 95.38 85 ARG A CA 1
ATOM 697 C C . ARG A 1 85 ? -14.033 1.670 23.840 1.00 95.38 85 ARG A C 1
ATOM 699 O O . ARG A 1 85 ? -14.638 0.720 24.329 1.00 95.38 85 ARG A O 1
ATOM 706 N N . GLY A 1 86 ? -12.722 1.844 23.998 1.00 96.38 86 GLY A N 1
ATOM 707 C CA . GLY A 1 86 ? -11.851 0.912 24.716 1.00 96.38 86 GLY A CA 1
ATOM 708 C C . GLY A 1 86 ? -11.644 -0.423 23.993 1.00 96.38 86 GLY A C 1
ATOM 709 O O . GLY A 1 86 ? -11.311 -1.424 24.624 1.00 96.38 86 GLY A O 1
ATOM 710 N N . LEU A 1 87 ? -11.868 -0.475 22.672 1.00 97.00 87 LEU A N 1
ATOM 711 C CA . LEU A 1 87 ? -11.719 -1.715 21.897 1.00 97.00 87 LEU A CA 1
ATOM 712 C C . LEU A 1 87 ? -10.245 -2.080 21.674 1.00 97.00 87 LEU A C 1
ATOM 714 O O . LEU A 1 87 ? -9.912 -3.257 21.571 1.00 97.00 87 LEU A O 1
ATOM 718 N N . LEU A 1 88 ? -9.357 -1.086 21.635 1.00 96.50 88 LEU A N 1
ATOM 719 C CA . LEU A 1 88 ? -7.928 -1.290 21.381 1.00 96.50 88 LEU A CA 1
ATOM 720 C C . LEU A 1 88 ? -7.132 -1.619 22.657 1.00 96.50 88 LEU A C 1
ATOM 722 O O . LEU A 1 88 ? -6.064 -2.215 22.572 1.00 96.50 88 LEU A O 1
ATOM 726 N N . ASP A 1 89 ? -7.672 -1.320 23.843 1.00 93.31 89 ASP A N 1
ATOM 727 C CA . ASP A 1 89 ? -6.941 -1.389 25.121 1.00 93.31 89 ASP A CA 1
ATOM 728 C C . ASP A 1 89 ? -6.441 -2.798 25.477 1.00 93.31 89 ASP A C 1
ATOM 730 O O . ASP A 1 89 ? -5.453 -2.958 26.191 1.00 93.31 89 ASP A O 1
ATOM 734 N N . LYS A 1 90 ? -7.135 -3.833 24.992 1.00 92.94 90 LYS A N 1
ATOM 735 C CA . LYS A 1 90 ? -6.802 -5.242 25.251 1.00 92.94 90 LYS A CA 1
ATOM 736 C C . LYS A 1 90 ? -5.993 -5.899 24.130 1.00 92.94 90 LYS A C 1
ATOM 738 O O . LYS A 1 90 ? -5.688 -7.082 24.238 1.00 92.94 90 LYS A O 1
ATOM 743 N N . GLY A 1 91 ? -5.709 -5.181 23.039 1.00 89.81 91 GLY A N 1
ATOM 744 C CA . GLY A 1 91 ? -5.091 -5.758 21.839 1.00 89.81 91 GLY A CA 1
ATOM 745 C C . GLY A 1 91 ? -5.972 -6.788 21.116 1.00 89.81 91 GLY A C 1
ATOM 746 O O . GLY A 1 91 ? -5.473 -7.592 20.335 1.00 89.81 91 GLY A O 1
ATOM 747 N N . GLU A 1 92 ? -7.282 -6.799 21.384 1.00 93.19 92 GLU A N 1
ATOM 748 C CA . GLU A 1 92 ? -8.230 -7.729 20.753 1.00 93.19 92 GLU A CA 1
ATOM 749 C C . GLU A 1 92 ? -8.654 -7.284 19.349 1.00 93.19 92 GLU A C 1
ATOM 751 O O . GLU A 1 92 ? -9.191 -8.094 18.596 1.00 93.19 92 GLU A O 1
ATOM 756 N N . TYR A 1 93 ? -8.450 -6.009 19.014 1.00 97.06 93 TYR A N 1
ATOM 757 C CA . TYR A 1 93 ? -8.843 -5.403 17.748 1.00 97.06 93 TYR A CA 1
ATOM 758 C C . TYR A 1 93 ? -7.633 -4.771 17.079 1.00 97.06 93 TYR A C 1
ATOM 760 O O . TYR A 1 93 ? -6.798 -4.172 17.750 1.00 97.06 93 TYR A O 1
ATOM 768 N N . PHE A 1 94 ? -7.580 -4.849 15.753 1.00 95.94 94 PHE A N 1
ATOM 769 C CA . PHE A 1 94 ? -6.608 -4.099 14.969 1.00 95.94 94 PHE A CA 1
ATOM 770 C C . PHE A 1 94 ? -7.198 -3.645 13.637 1.00 95.94 94 PHE A C 1
ATOM 772 O O . PHE A 1 94 ? -8.210 -4.173 13.158 1.00 95.94 94 PHE A O 1
ATOM 779 N N . VAL A 1 95 ? -6.555 -2.643 13.051 1.00 97.75 95 VAL A N 1
ATOM 780 C CA . VAL A 1 95 ? -6.970 -2.019 11.797 1.00 97.75 95 VAL A CA 1
ATOM 781 C C . VAL A 1 95 ? -5.869 -2.172 10.763 1.00 97.75 95 VAL A C 1
ATOM 783 O O . VAL A 1 95 ? -4.709 -1.888 11.040 1.00 97.75 95 VAL A O 1
ATOM 786 N N . VAL A 1 96 ? -6.245 -2.591 9.561 1.00 97.12 96 VAL A N 1
ATOM 787 C CA . VAL A 1 96 ? -5.401 -2.606 8.369 1.00 97.12 96 VAL A CA 1
ATOM 788 C C . VAL A 1 96 ? -5.833 -1.451 7.473 1.00 97.12 96 VAL A C 1
ATOM 790 O O . VAL A 1 96 ? -6.921 -1.491 6.899 1.00 97.12 96 VAL A O 1
ATOM 793 N N . GLY A 1 97 ? -5.012 -0.410 7.370 1.00 95.75 97 GLY A N 1
ATOM 794 C CA . GLY A 1 97 ? -5.262 0.718 6.473 1.00 95.75 97 GLY A CA 1
ATOM 795 C C . GLY A 1 97 ? -4.581 0.519 5.129 1.00 95.75 97 GLY A C 1
ATOM 796 O O . GLY A 1 97 ? -3.384 0.254 5.084 1.00 95.75 97 GLY A O 1
ATOM 797 N N . VAL A 1 98 ? -5.332 0.653 4.039 1.00 94.88 98 VAL A N 1
ATOM 798 C CA . VAL A 1 98 ? -4.816 0.533 2.670 1.00 94.88 98 VAL A CA 1
ATOM 799 C C . VAL A 1 98 ? -4.583 1.932 2.115 1.00 94.88 98 VAL A C 1
ATOM 801 O O . VAL A 1 98 ? -5.525 2.590 1.684 1.00 94.88 98 VAL A O 1
ATOM 804 N N . ASP A 1 99 ? -3.345 2.417 2.166 1.00 90.06 99 ASP A N 1
ATOM 805 C CA . ASP A 1 99 ? -2.978 3.713 1.593 1.00 90.06 99 ASP A CA 1
ATOM 806 C C . ASP A 1 99 ? -2.506 3.524 0.150 1.00 90.06 99 ASP A C 1
ATOM 808 O O . ASP A 1 99 ? -1.507 2.851 -0.119 1.00 90.06 99 ASP A O 1
ATOM 812 N N . ILE A 1 100 ? -3.254 4.110 -0.779 1.00 86.62 100 ILE A N 1
ATOM 813 C CA . ILE A 1 100 ? -2.948 4.062 -2.212 1.00 86.62 100 ILE A CA 1
ATOM 814 C C . ILE A 1 100 ? -2.070 5.239 -2.642 1.00 86.62 100 ILE A C 1
ATOM 816 O O . ILE A 1 100 ? -1.605 5.274 -3.780 1.00 86.62 100 ILE A O 1
ATOM 820 N N . GLU A 1 101 ? -1.854 6.209 -1.751 1.00 82.38 101 GLU A N 1
ATOM 821 C CA . GLU A 1 101 ? -0.942 7.310 -1.998 1.00 82.38 101 GLU A CA 1
ATOM 822 C C . GLU A 1 101 ? 0.513 6.867 -1.826 1.00 82.38 101 GLU A C 1
ATOM 824 O O . GLU A 1 101 ? 0.853 5.912 -1.122 1.00 82.38 101 GLU A O 1
ATOM 829 N N . GLN A 1 102 ? 1.412 7.616 -2.457 1.00 75.69 102 GLN A N 1
ATOM 830 C CA . GLN A 1 102 ? 2.841 7.409 -2.300 1.00 75.69 102 GLN A CA 1
ATOM 831 C C . GLN A 1 102 ? 3.267 7.674 -0.848 1.00 75.69 102 GLN A C 1
ATOM 833 O O . GLN A 1 102 ? 3.035 8.755 -0.297 1.00 75.69 102 GLN A O 1
ATOM 838 N N . TYR A 1 103 ? 3.933 6.695 -0.234 1.00 78.62 103 TYR A N 1
ATOM 839 C CA . TYR A 1 103 ? 4.457 6.846 1.118 1.00 78.62 103 TYR A CA 1
ATOM 840 C C . TYR A 1 103 ? 5.555 7.918 1.175 1.00 78.62 103 TYR A C 1
ATOM 842 O O . TYR A 1 103 ? 6.488 7.931 0.368 1.00 78.62 103 TYR A O 1
ATOM 850 N N . GLU A 1 104 ? 5.460 8.815 2.159 1.00 73.38 104 GLU A N 1
ATOM 851 C CA . GLU A 1 104 ? 6.399 9.921 2.349 1.00 73.38 104 GLU A CA 1
ATOM 852 C C . GLU A 1 104 ? 7.327 9.636 3.537 1.00 73.38 104 GLU A C 1
ATOM 854 O O . GLU A 1 104 ? 7.009 9.954 4.682 1.00 73.38 104 GLU A O 1
ATOM 859 N N . ASN A 1 105 ? 8.515 9.086 3.256 1.00 72.12 105 ASN A N 1
ATOM 860 C CA . ASN A 1 105 ? 9.533 8.763 4.273 1.00 72.12 105 ASN A CA 1
ATOM 861 C C . ASN A 1 105 ? 9.916 9.950 5.170 1.00 72.12 105 ASN A C 1
ATOM 863 O O . ASN A 1 105 ? 10.332 9.757 6.307 1.00 72.12 105 ASN A O 1
ATOM 867 N N . GLN A 1 106 ? 9.815 11.175 4.651 1.00 72.62 106 GLN A N 1
ATOM 868 C CA . GLN A 1 106 ? 10.187 12.394 5.370 1.00 72.62 106 GLN A CA 1
ATOM 869 C C . GLN A 1 106 ? 9.142 12.803 6.420 1.00 72.62 106 GLN A C 1
ATOM 871 O O . GLN A 1 106 ? 9.449 13.595 7.306 1.00 72.62 106 GLN A O 1
ATOM 876 N N . ASN A 1 107 ? 7.914 12.281 6.331 1.00 79.94 107 ASN A N 1
ATOM 877 C CA . ASN A 1 107 ? 6.814 12.657 7.213 1.00 79.94 107 ASN A CA 1
ATOM 878 C C . ASN A 1 107 ? 5.939 11.448 7.604 1.00 79.94 107 ASN A C 1
ATOM 880 O O . ASN A 1 107 ? 4.733 11.441 7.343 1.00 79.94 107 ASN A O 1
ATOM 884 N N . PRO A 1 108 ? 6.507 10.427 8.273 1.00 81.38 108 PRO A N 1
ATOM 885 C CA . PRO A 1 108 ? 5.745 9.260 8.724 1.00 81.38 108 PRO A CA 1
ATOM 886 C C . PRO A 1 108 ? 4.673 9.634 9.757 1.00 81.38 108 PRO A C 1
ATOM 888 O O . PRO A 1 108 ? 3.657 8.962 9.889 1.00 81.38 108 PRO A O 1
ATOM 891 N N . MET A 1 109 ? 4.855 10.750 10.466 1.00 83.38 109 MET A N 1
ATOM 892 C CA . MET A 1 109 ? 3.927 11.210 11.500 1.00 83.38 109 MET A CA 1
ATOM 893 C C . MET A 1 109 ? 2.594 11.723 10.939 1.00 83.38 109 MET A C 1
ATOM 895 O O . MET A 1 109 ? 1.670 11.956 11.718 1.00 83.38 109 MET A O 1
ATOM 899 N N . LYS A 1 110 ? 2.454 11.865 9.610 1.00 84.44 110 LYS A N 1
ATOM 900 C CA . LYS A 1 110 ? 1.206 12.303 8.962 1.00 84.44 110 LYS A CA 1
ATOM 901 C C . LYS A 1 110 ? -0.001 11.428 9.315 1.00 84.44 110 LYS A C 1
ATOM 903 O O . LYS A 1 110 ? -1.101 11.951 9.419 1.00 84.44 110 LYS A O 1
ATOM 908 N N . TYR A 1 111 ? 0.205 10.131 9.559 1.00 85.00 111 TYR A N 1
ATOM 909 C CA . TYR A 1 111 ? -0.875 9.200 9.909 1.00 85.00 111 TYR A CA 1
ATOM 910 C C . TYR A 1 111 ? -1.439 9.437 11.318 1.00 85.00 111 TYR A C 1
ATOM 912 O O . TYR A 1 111 ? -2.591 9.112 11.579 1.00 85.00 111 TYR A O 1
ATOM 920 N N . LEU A 1 112 ? -0.649 10.019 12.226 1.00 88.19 112 LEU A N 1
ATOM 921 C CA . LEU A 1 112 ? -1.014 10.180 13.638 1.00 88.19 112 LEU A CA 1
ATOM 922 C C . LEU A 1 112 ? -1.725 11.505 13.943 1.00 88.19 112 LEU A C 1
ATOM 924 O O . LEU A 1 112 ? -2.113 11.738 15.089 1.00 88.19 112 LEU A O 1
ATOM 928 N N . LYS A 1 113 ? -1.873 12.395 12.955 1.00 85.19 113 LYS A N 1
ATOM 929 C CA . LYS A 1 113 ? -2.420 13.741 13.154 1.00 85.19 113 LYS A CA 1
ATOM 930 C C . LYS A 1 113 ? -3.462 14.107 12.107 1.00 85.19 113 LYS A C 1
ATOM 932 O O . LYS A 1 113 ? -3.460 13.602 10.990 1.00 85.19 113 LYS A O 1
ATOM 937 N N . GLY A 1 114 ? -4.372 15.003 12.487 1.00 81.06 114 GLY A N 1
ATOM 938 C CA . GLY A 1 114 ? -5.344 15.560 11.550 1.00 81.06 114 GLY A CA 1
ATOM 939 C C . GLY A 1 114 ? -4.652 16.438 10.505 1.00 81.06 114 GLY A C 1
ATOM 940 O O . GLY A 1 114 ? -3.642 17.068 10.807 1.00 81.06 114 GLY A O 1
ATOM 941 N N . LEU A 1 115 ? -5.232 16.530 9.302 1.00 78.81 115 LEU A N 1
ATOM 942 C CA . LEU A 1 115 ? -4.667 17.267 8.159 1.00 78.81 115 LEU A CA 1
ATOM 943 C C . LEU A 1 115 ? -4.226 18.707 8.497 1.00 78.81 115 LEU A C 1
ATOM 945 O O . LEU A 1 115 ? -3.242 19.195 7.952 1.00 78.81 115 LEU A O 1
ATOM 949 N N . LEU A 1 116 ? -4.948 19.374 9.403 1.00 78.38 116 LEU A N 1
ATOM 950 C CA . LEU A 1 116 ? -4.728 20.771 9.801 1.00 78.38 116 LEU A CA 1
ATOM 951 C C . LEU A 1 116 ? -4.197 20.919 11.239 1.00 78.38 116 LEU A C 1
ATOM 953 O O . LEU A 1 116 ? -4.322 21.990 11.830 1.00 78.38 116 LEU A O 1
ATOM 957 N N . LYS A 1 117 ? -3.661 19.845 11.833 1.00 78.81 117 LYS A N 1
ATOM 958 C CA . LYS A 1 117 ? -3.125 19.852 13.200 1.00 78.81 117 LYS A CA 1
ATOM 959 C C . LYS A 1 117 ? -1.623 19.577 13.207 1.00 78.81 117 LYS A C 1
ATOM 961 O O . LYS A 1 117 ? -1.131 18.698 12.499 1.00 78.81 117 LYS A O 1
ATOM 966 N N . ASP A 1 118 ? -0.912 20.289 14.074 1.00 78.25 118 ASP A N 1
ATOM 967 C CA . ASP A 1 118 ? 0.525 20.086 14.285 1.00 78.25 118 ASP A CA 1
ATOM 968 C C . ASP A 1 118 ? 0.831 19.124 15.435 1.00 78.25 118 ASP A C 1
ATOM 970 O O . ASP A 1 118 ? 1.846 18.429 15.402 1.00 78.25 118 ASP A O 1
ATOM 974 N N . GLU A 1 119 ? -0.071 19.026 16.410 1.00 83.50 119 GLU A N 1
ATOM 975 C CA . GLU A 1 119 ? 0.089 18.173 17.585 1.00 83.50 119 GLU A CA 1
ATOM 976 C C . GLU A 1 119 ? -0.530 16.785 17.388 1.00 83.50 119 GLU A C 1
ATOM 978 O O . GLU A 1 119 ? -1.568 16.619 16.741 1.00 83.50 119 GLU A O 1
ATOM 983 N N . ILE A 1 120 ? 0.111 15.784 17.994 1.00 86.94 120 ILE A N 1
ATOM 984 C CA . ILE A 1 120 ? -0.357 14.397 18.022 1.00 86.94 120 ILE A CA 1
ATOM 985 C C . ILE A 1 120 ? -1.035 14.147 19.364 1.00 86.94 120 ILE A C 1
ATOM 987 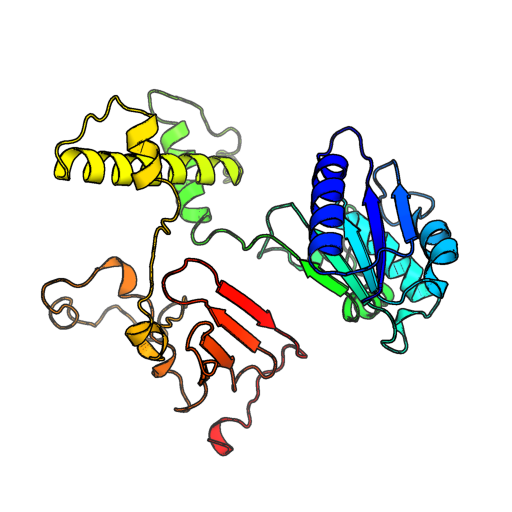O O . ILE A 1 120 ? -0.410 14.281 20.416 1.00 86.94 120 ILE A O 1
ATOM 991 N N . GLU A 1 121 ? -2.303 13.746 19.317 1.00 89.19 121 GLU A N 1
ATOM 992 C CA . GLU A 1 121 ? -3.089 13.401 20.502 1.00 89.19 121 GLU A CA 1
ATOM 993 C C . GLU A 1 121 ? -2.524 12.126 21.165 1.00 89.19 121 GLU A C 1
ATOM 995 O O . GLU A 1 121 ? -2.180 11.161 20.483 1.00 89.19 121 GLU A O 1
ATOM 1000 N N . GLU A 1 122 ? -2.437 12.084 22.500 1.00 90.06 122 GLU A N 1
ATOM 1001 C CA . GLU A 1 122 ? -1.916 10.904 23.222 1.00 90.06 122 GLU A CA 1
ATOM 1002 C C . GLU A 1 122 ? -2.738 9.638 22.948 1.00 90.06 122 GLU A C 1
ATOM 1004 O O . GLU A 1 122 ? -2.189 8.547 22.788 1.00 90.06 122 GLU A O 1
ATOM 1009 N N . ASP A 1 123 ? -4.055 9.787 22.818 1.00 91.12 123 ASP A N 1
ATOM 1010 C CA . ASP A 1 123 ? -4.946 8.691 22.439 1.00 91.12 123 ASP A CA 1
ATOM 1011 C C . ASP A 1 123 ? -4.658 8.185 21.022 1.00 91.12 123 ASP A C 1
ATOM 1013 O O . ASP A 1 123 ? -4.755 6.984 20.785 1.00 91.12 123 ASP A O 1
ATOM 1017 N N . ALA A 1 124 ? -4.229 9.053 20.098 1.00 91.69 124 ALA A N 1
ATOM 1018 C CA . ALA A 1 124 ? -3.829 8.633 18.757 1.00 91.69 124 ALA A CA 1
ATOM 1019 C C . ALA A 1 124 ? -2.560 7.772 18.812 1.00 91.69 124 ALA A C 1
ATOM 1021 O O . ALA A 1 124 ? -2.510 6.717 18.184 1.00 91.69 124 ALA A O 1
ATOM 1022 N N . LYS A 1 125 ? -1.561 8.156 19.622 1.00 90.69 125 LYS A N 1
ATOM 1023 C CA . LYS A 1 125 ? -0.342 7.346 19.808 1.00 90.69 125 LYS A CA 1
ATOM 1024 C C . LYS A 1 125 ? -0.665 5.943 20.313 1.00 90.69 125 LYS A C 1
ATOM 1026 O O . LYS A 1 125 ? -0.084 4.983 19.820 1.00 90.69 125 LYS A O 1
ATOM 1031 N N . LYS A 1 126 ? -1.587 5.825 21.274 1.00 91.56 126 LYS A N 1
ATOM 1032 C CA . LYS A 1 126 ? -2.046 4.529 21.798 1.00 91.56 126 LYS A CA 1
ATOM 1033 C C . LYS A 1 126 ? -2.829 3.748 20.750 1.00 91.56 126 LYS A C 1
ATOM 1035 O O . LYS A 1 126 ? -2.518 2.589 20.500 1.00 91.56 126 LYS A O 1
ATOM 1040 N N . ALA A 1 127 ? -3.792 4.394 20.095 1.00 94.94 127 ALA A N 1
ATOM 1041 C CA . ALA A 1 127 ? -4.661 3.744 19.126 1.00 94.94 127 ALA A CA 1
ATOM 1042 C C . ALA A 1 127 ? -3.859 3.124 17.973 1.00 94.94 127 ALA A C 1
ATOM 1044 O O . ALA A 1 127 ? -4.051 1.959 17.628 1.00 94.94 127 ALA A O 1
ATOM 1045 N N . PHE A 1 128 ? -2.905 3.872 17.415 1.00 93.19 128 PHE A N 1
ATOM 1046 C CA . PHE A 1 128 ? -2.096 3.424 16.280 1.00 93.19 128 PHE A CA 1
ATOM 1047 C C . PHE A 1 128 ? -1.097 2.304 16.607 1.00 93.19 128 PHE A C 1
ATOM 1049 O O . PHE A 1 128 ? -0.539 1.722 15.682 1.00 93.19 128 PHE A O 1
ATOM 1056 N N . GLN A 1 129 ? -0.933 1.908 17.874 1.00 92.00 129 GLN A N 1
ATOM 1057 C CA . GLN A 1 129 ? -0.243 0.651 18.211 1.00 92.00 129 GLN A CA 1
ATOM 1058 C C . GLN A 1 129 ? -1.005 -0.578 17.691 1.00 92.00 129 GLN A C 1
ATOM 1060 O O . GLN A 1 129 ? -0.413 -1.634 17.495 1.00 92.00 129 GLN A O 1
ATOM 1065 N N . SER A 1 130 ? -2.310 -0.434 17.441 1.00 95.44 130 SER A N 1
ATOM 1066 C CA . SER A 1 130 ? -3.180 -1.463 16.859 1.00 95.44 130 SER A CA 1
ATOM 1067 C C . SER A 1 130 ? -3.472 -1.214 15.371 1.00 95.44 130 SER A C 1
ATOM 1069 O O . SER A 1 130 ? -4.510 -1.641 14.860 1.00 95.44 130 SER A O 1
ATOM 1071 N N . TYR A 1 131 ? -2.595 -0.490 14.669 1.00 93.81 131 TYR A N 1
ATOM 1072 C CA . TYR A 1 131 ? -2.739 -0.166 13.249 1.00 93.81 131 TYR A CA 1
ATOM 1073 C C . TYR A 1 131 ? -1.611 -0.778 12.412 1.00 93.81 131 TYR A C 1
ATOM 1075 O O . TYR A 1 131 ? -0.435 -0.676 12.753 1.00 93.81 131 TYR A O 1
ATOM 1083 N N . LEU A 1 132 ? -1.979 -1.361 11.272 1.00 91.44 132 LEU A N 1
ATOM 1084 C CA . LEU A 1 132 ? -1.074 -1.850 10.241 1.00 91.44 132 LEU A CA 1
ATOM 1085 C C . LEU A 1 132 ? -1.353 -1.107 8.930 1.00 91.44 132 LEU A C 1
ATOM 1087 O O . LEU A 1 132 ? -2.436 -1.222 8.362 1.00 91.44 132 LEU A O 1
ATOM 1091 N N . GLY A 1 133 ? -0.369 -0.361 8.433 1.00 89.50 133 GLY A N 1
ATOM 1092 C CA . GLY A 1 133 ? -0.459 0.308 7.136 1.00 89.50 133 GLY A CA 1
ATOM 1093 C C . GLY A 1 133 ? 0.027 -0.591 6.002 1.00 89.50 133 GLY A C 1
ATOM 1094 O O . GLY A 1 133 ? 1.166 -1.049 6.024 1.00 89.50 133 GLY A O 1
ATOM 1095 N N . VAL A 1 134 ? -0.813 -0.800 4.993 1.00 89.44 134 VAL A N 1
ATOM 1096 C CA . VAL A 1 134 ? -0.433 -1.358 3.693 1.00 89.44 134 VAL A CA 1
ATOM 1097 C C . VAL A 1 134 ? -0.254 -0.185 2.744 1.00 89.44 134 VAL A C 1
ATOM 1099 O O . VAL A 1 134 ? -1.227 0.472 2.383 1.00 89.44 134 VAL A O 1
ATOM 1102 N N . VAL A 1 135 ? 0.995 0.095 2.382 1.00 85.06 135 VAL A N 1
ATOM 1103 C CA . VAL A 1 135 ? 1.371 1.253 1.563 1.00 85.06 135 VAL A CA 1
ATOM 1104 C C . VAL A 1 135 ? 2.291 0.814 0.431 1.00 85.06 135 VAL A C 1
ATOM 1106 O O . VAL A 1 135 ? 3.053 -0.146 0.580 1.00 85.06 135 VAL A O 1
ATOM 1109 N N . ALA A 1 136 ? 2.252 1.519 -0.699 1.00 76.62 136 ALA A N 1
ATOM 1110 C CA . ALA A 1 136 ? 3.225 1.299 -1.761 1.00 76.62 136 ALA A CA 1
ATOM 1111 C C . ALA A 1 136 ? 4.636 1.650 -1.266 1.00 76.62 136 ALA A C 1
ATOM 1113 O O . ALA A 1 136 ? 4.843 2.686 -0.625 1.00 76.62 136 ALA A O 1
ATOM 1114 N N . SER A 1 137 ? 5.620 0.804 -1.581 1.00 72.31 137 SER A N 1
ATOM 1115 C CA . SER A 1 137 ? 7.009 1.101 -1.242 1.00 72.31 137 SER A CA 1
ATOM 1116 C C . SER A 1 137 ? 7.443 2.416 -1.900 1.00 72.31 137 SER A C 1
ATOM 1118 O O . SER A 1 137 ? 7.193 2.620 -3.093 1.00 72.31 137 SER A O 1
ATOM 1120 N N . PRO A 1 138 ? 8.096 3.321 -1.152 1.00 67.88 138 PRO A N 1
ATOM 1121 C CA . PRO A 1 138 ? 8.580 4.569 -1.716 1.00 67.88 138 PRO A CA 1
ATOM 1122 C C . PRO A 1 138 ? 9.635 4.271 -2.797 1.00 67.88 138 PRO A C 1
ATOM 1124 O O . PRO A 1 138 ? 10.476 3.386 -2.608 1.00 67.88 138 PRO A O 1
ATOM 1127 N N . PRO A 1 139 ? 9.632 4.996 -3.928 1.00 67.25 139 PRO A N 1
ATO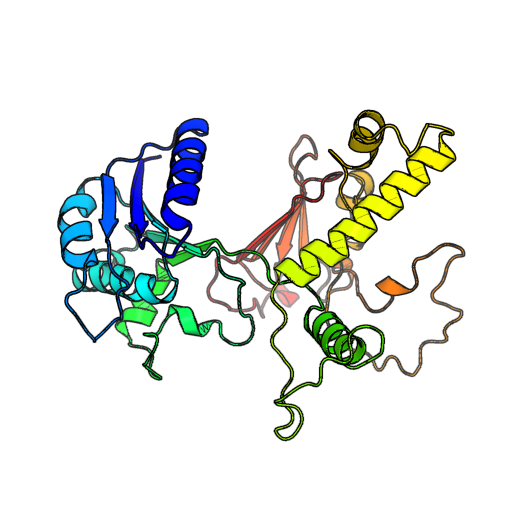M 1128 C CA . PRO A 1 139 ? 10.618 4.794 -4.978 1.00 67.25 139 PRO A CA 1
ATOM 1129 C C . PRO A 1 139 ? 12.026 5.139 -4.494 1.00 67.25 139 PRO A C 1
ATOM 1131 O O . PRO A 1 139 ? 12.263 6.152 -3.830 1.00 67.25 139 PRO A O 1
ATOM 1134 N N . ILE A 1 140 ? 12.983 4.305 -4.887 1.00 66.75 140 ILE A N 1
ATOM 1135 C CA . ILE A 1 140 ? 14.394 4.465 -4.538 1.00 66.75 140 ILE A CA 1
ATOM 1136 C C . ILE A 1 140 ? 15.023 5.504 -5.474 1.00 66.75 140 ILE A C 1
ATOM 1138 O O . ILE A 1 140 ? 14.869 5.436 -6.691 1.00 66.75 140 ILE A O 1
ATOM 1142 N N . GLY A 1 141 ? 15.737 6.488 -4.919 1.00 69.12 141 GLY A N 1
ATOM 1143 C CA . GLY A 1 141 ? 16.455 7.494 -5.715 1.00 69.12 141 GLY A CA 1
ATOM 1144 C C . GLY A 1 141 ? 15.559 8.495 -6.459 1.00 69.12 141 GLY A C 1
ATOM 1145 O O . GLY A 1 141 ? 16.038 9.204 -7.349 1.00 69.12 141 GLY A O 1
ATOM 1146 N N . PHE A 1 142 ? 14.278 8.592 -6.090 1.00 74.00 142 PHE A N 1
ATOM 1147 C CA . PHE A 1 142 ? 13.309 9.458 -6.766 1.00 74.00 142 PHE A CA 1
ATOM 1148 C C . PHE A 1 142 ? 13.707 10.936 -6.760 1.00 74.00 142 PHE A C 1
ATOM 1150 O O . PHE A 1 142 ? 13.463 11.628 -7.739 1.00 74.00 142 PHE A O 1
ATOM 1157 N N . GLU A 1 143 ? 14.405 11.412 -5.728 1.00 77.88 143 GLU A N 1
ATOM 1158 C CA . GLU A 1 143 ? 14.910 12.792 -5.668 1.00 77.88 143 GLU A CA 1
ATOM 1159 C C . GLU A 1 143 ? 15.888 13.113 -6.808 1.00 77.88 143 GLU A C 1
ATOM 1161 O O . GLU A 1 143 ? 15.833 14.178 -7.430 1.00 77.88 143 GLU A O 1
ATOM 1166 N N . VAL A 1 144 ? 16.763 12.161 -7.148 1.00 82.25 144 VAL A N 1
ATOM 1167 C CA . VAL A 1 144 ? 17.719 12.308 -8.255 1.00 82.25 144 VAL A CA 1
ATOM 1168 C C . VAL A 1 144 ? 16.975 12.333 -9.587 1.00 82.25 144 VAL A C 1
ATOM 1170 O O . VAL A 1 144 ? 17.280 13.153 -10.459 1.00 82.25 144 VAL A O 1
ATOM 1173 N N . PHE A 1 145 ? 15.979 11.458 -9.742 1.00 83.00 145 PHE A N 1
ATOM 1174 C CA . PHE A 1 145 ? 15.097 11.448 -10.905 1.00 83.00 145 PHE A CA 1
ATOM 1175 C C . PHE A 1 145 ? 14.328 12.772 -11.036 1.00 83.00 145 PHE A C 1
ATOM 1177 O O . PHE A 1 145 ? 14.413 13.428 -12.074 1.00 83.00 145 PHE A O 1
ATOM 1184 N N . ALA A 1 146 ? 13.667 13.225 -9.972 1.00 85.19 146 ALA A N 1
ATOM 1185 C CA . ALA A 1 146 ? 12.891 14.457 -9.939 1.00 85.19 146 ALA A CA 1
ATOM 1186 C C . ALA A 1 146 ? 13.753 15.689 -10.249 1.00 85.19 146 ALA A C 1
ATOM 1188 O O . ALA A 1 146 ? 13.328 16.561 -11.010 1.00 85.19 146 ALA A O 1
ATOM 1189 N N . THR A 1 147 ? 14.989 15.733 -9.745 1.00 87.44 147 THR A N 1
ATOM 1190 C CA . THR A 1 147 ? 15.963 16.788 -10.067 1.00 87.44 147 THR A CA 1
ATOM 1191 C C . THR A 1 147 ? 16.284 16.812 -11.563 1.00 87.44 147 THR A C 1
ATOM 1193 O O . THR A 1 147 ? 16.279 17.873 -12.194 1.00 87.44 147 THR A O 1
ATOM 1196 N N . LYS A 1 148 ? 16.523 15.641 -12.171 1.00 89.06 148 LYS A N 1
ATOM 1197 C CA . LYS A 1 148 ? 16.772 15.528 -13.617 1.00 89.06 148 LYS A CA 1
ATOM 1198 C C . LYS A 1 148 ? 15.550 15.947 -14.431 1.00 89.06 148 LYS A C 1
ATOM 1200 O O . LYS A 1 148 ? 15.708 16.721 -15.371 1.00 89.06 148 LYS A O 1
ATOM 1205 N N . VAL A 1 149 ? 14.351 15.495 -14.065 1.00 89.12 149 VAL A N 1
ATOM 1206 C CA . VAL A 1 149 ? 13.100 15.874 -14.743 1.00 89.12 149 VAL A CA 1
ATOM 1207 C C . VAL A 1 149 ? 12.903 17.389 -14.699 1.00 89.12 149 VAL A C 1
ATOM 1209 O O . VAL A 1 149 ? 12.729 18.010 -15.746 1.00 89.12 149 VAL A O 1
ATOM 1212 N N . ASN A 1 150 ? 13.030 18.004 -13.519 1.00 90.00 150 ASN A N 1
ATOM 1213 C CA . ASN A 1 150 ? 12.931 19.457 -13.357 1.00 90.00 150 ASN A CA 1
ATOM 1214 C C . ASN A 1 150 ? 13.964 20.213 -14.206 1.00 90.00 150 ASN A C 1
ATOM 1216 O O . ASN A 1 150 ? 13.660 21.277 -14.744 1.00 90.00 150 ASN A O 1
ATOM 1220 N N . LYS A 1 151 ? 15.179 19.674 -14.357 1.00 90.75 151 LYS A N 1
ATOM 1221 C CA . LYS A 1 151 ? 16.207 20.245 -15.235 1.00 90.75 151 LYS A CA 1
ATOM 1222 C C . LYS A 1 151 ? 15.824 20.129 -16.714 1.00 90.75 151 LYS A C 1
ATOM 1224 O O . LYS A 1 151 ? 15.845 21.133 -17.417 1.00 90.75 151 LYS A O 1
ATOM 1229 N N . TYR A 1 152 ? 15.487 18.931 -17.196 1.00 91.62 152 TYR A N 1
ATOM 1230 C CA . TYR A 1 152 ? 15.214 18.688 -18.620 1.00 91.62 152 TYR A CA 1
ATOM 1231 C C . TYR A 1 152 ? 13.926 19.346 -19.111 1.00 91.62 152 TYR A C 1
ATOM 1233 O O . TYR A 1 152 ? 13.879 19.780 -20.258 1.00 91.62 152 TYR A O 1
ATOM 1241 N N . MET A 1 153 ? 12.916 19.492 -18.252 1.00 91.12 153 MET A N 1
ATOM 1242 C CA . MET A 1 153 ? 11.702 20.239 -18.587 1.00 91.12 153 MET A CA 1
ATOM 1243 C C . MET A 1 153 ? 11.987 21.690 -18.987 1.00 91.12 153 MET A C 1
ATOM 1245 O O . MET A 1 153 ? 11.277 22.238 -19.822 1.00 91.12 153 MET A O 1
ATOM 1249 N N . GLN A 1 154 ? 13.028 22.305 -18.423 1.00 92.19 154 GLN A N 1
ATOM 1250 C CA . GLN A 1 154 ? 13.401 23.691 -18.718 1.00 92.19 154 GLN A CA 1
ATOM 1251 C C . GLN A 1 154 ? 14.204 23.830 -20.019 1.00 92.19 154 GLN A C 1
ATOM 1253 O O . GLN A 1 154 ? 14.381 24.941 -20.510 1.00 92.19 154 GLN A O 1
ATOM 1258 N N . LEU A 1 155 ? 14.690 22.721 -20.584 1.00 92.94 155 LEU A N 1
ATOM 1259 C CA . LEU A 1 155 ? 15.457 22.704 -21.827 1.00 92.94 155 LEU A CA 1
ATOM 1260 C C . LEU A 1 155 ? 14.533 22.493 -23.044 1.00 92.94 155 LEU A C 1
ATOM 1262 O O . LEU A 1 155 ? 13.416 21.980 -22.900 1.00 92.94 155 LEU A O 1
ATOM 1266 N N . PRO A 1 156 ? 14.983 22.835 -24.265 1.00 92.62 156 PRO A N 1
ATOM 1267 C CA . PRO A 1 156 ? 14.297 22.426 -25.484 1.00 92.62 156 PRO A CA 1
ATOM 1268 C C . PRO A 1 156 ? 14.152 20.893 -25.566 1.00 92.62 156 PRO A C 1
ATOM 1270 O O . PRO A 1 156 ? 15.059 20.177 -25.137 1.00 92.62 156 PRO A O 1
ATOM 1273 N N . PRO A 1 157 ? 13.054 20.366 -26.141 1.00 92.75 157 PRO A N 1
ATOM 1274 C CA . PRO A 1 157 ? 11.961 21.088 -26.804 1.00 92.75 157 PRO A CA 1
ATOM 1275 C C . PRO A 1 157 ? 10.867 21.606 -25.853 1.00 92.75 157 PRO A C 1
ATOM 1277 O O . PRO A 1 157 ? 9.996 22.349 -26.296 1.00 92.75 157 PRO A O 1
ATOM 1280 N N . PHE A 1 158 ? 10.898 21.235 -24.570 1.00 93.38 158 PHE A N 1
ATOM 1281 C CA . PHE A 1 158 ? 9.816 21.521 -23.625 1.00 93.38 158 PHE A CA 1
ATOM 1282 C C . PHE A 1 158 ? 9.765 22.989 -23.194 1.00 93.38 158 PHE A C 1
ATOM 1284 O O . PHE A 1 158 ? 8.683 23.569 -23.169 1.00 93.38 158 PHE A O 1
ATOM 1291 N N . ASN A 1 159 ? 10.920 23.590 -22.879 1.00 91.88 159 ASN A N 1
ATOM 1292 C CA . ASN A 1 159 ? 11.048 24.992 -22.455 1.00 91.88 159 ASN A CA 1
ATOM 1293 C C . ASN A 1 159 ? 10.042 25.403 -21.356 1.00 91.88 159 ASN A C 1
ATOM 1295 O O . ASN A 1 159 ? 9.481 26.497 -21.391 1.00 91.88 159 ASN A O 1
ATOM 1299 N N . PHE A 1 160 ? 9.791 24.519 -20.388 1.00 90.88 160 PHE A N 1
ATOM 1300 C CA . PHE A 1 160 ? 8.847 24.730 -19.295 1.00 90.88 160 PHE A CA 1
ATOM 1301 C C . PHE A 1 160 ? 9.591 25.213 -18.036 1.00 90.88 160 PHE A C 1
ATOM 1303 O O . PHE A 1 160 ? 10.210 24.395 -17.348 1.00 90.88 160 PHE A O 1
ATOM 1310 N N . PRO A 1 161 ? 9.574 26.524 -17.722 1.00 86.94 161 PRO A N 1
ATOM 1311 C CA . PRO A 1 161 ? 10.322 27.084 -16.600 1.00 86.94 161 PRO A CA 1
ATOM 1312 C C . PRO A 1 161 ? 9.765 26.611 -15.254 1.00 86.94 161 PRO A C 1
ATOM 1314 O O . PRO A 1 161 ? 8.562 26.400 -15.101 1.00 86.94 161 PRO A O 1
ATOM 1317 N N . ASN A 1 162 ? 10.638 26.481 -14.252 1.00 85.12 162 ASN A N 1
ATOM 1318 C CA . ASN A 1 162 ? 10.224 26.173 -12.885 1.00 85.12 162 ASN A CA 1
ATOM 1319 C C . ASN A 1 162 ? 9.755 27.460 -12.164 1.00 85.12 162 ASN A C 1
ATOM 1321 O O . ASN A 1 162 ? 10.603 28.295 -11.827 1.00 85.12 162 ASN A O 1
ATOM 1325 N N . PRO A 1 163 ? 8.446 27.624 -11.874 1.00 83.00 163 PRO A N 1
ATOM 1326 C CA . PRO A 1 163 ? 7.911 28.855 -11.288 1.00 83.00 163 PRO A CA 1
ATOM 1327 C C . PRO A 1 163 ? 8.339 29.081 -9.831 1.00 83.00 163 PRO A C 1
ATOM 1329 O O . PRO A 1 163 ? 8.290 30.209 -9.355 1.00 83.00 163 PRO A O 1
ATOM 1332 N N . VAL A 1 164 ? 8.777 28.035 -9.121 1.00 82.88 164 VAL A N 1
ATOM 1333 C CA . VAL A 1 164 ? 9.225 28.122 -7.718 1.00 82.88 164 VAL A CA 1
ATOM 1334 C C . VAL A 1 164 ? 10.750 28.165 -7.578 1.00 82.88 164 VAL A C 1
ATOM 1336 O O . VAL A 1 164 ? 11.271 28.163 -6.463 1.00 82.88 164 VAL A O 1
ATOM 1339 N N . SER A 1 165 ? 11.476 28.262 -8.698 1.00 80.06 165 SER A N 1
ATOM 1340 C CA . SER A 1 165 ? 12.945 28.337 -8.711 1.00 80.06 165 SER A CA 1
ATOM 1341 C C . SER A 1 165 ? 13.490 29.509 -7.888 1.00 80.06 165 SER A C 1
ATOM 1343 O O . SER A 1 165 ? 14.470 29.341 -7.168 1.00 80.06 165 SER A O 1
ATOM 1345 N N . SER A 1 166 ? 12.824 30.669 -7.918 1.00 77.75 166 SER A N 1
ATOM 1346 C CA . SER A 1 166 ? 13.209 31.859 -7.144 1.00 77.75 166 SER A CA 1
ATOM 1347 C C . SER A 1 166 ? 13.137 31.667 -5.624 1.00 77.75 166 SER A C 1
ATOM 1349 O O . SER A 1 166 ? 13.777 32.414 -4.892 1.00 77.75 166 SER A O 1
ATOM 1351 N N . PHE A 1 167 ? 12.394 30.662 -5.151 1.00 79.50 167 PHE A N 1
ATOM 1352 C CA . PHE A 1 167 ? 12.274 30.300 -3.735 1.00 79.50 167 PHE A CA 1
ATOM 1353 C C . PHE A 1 167 ? 13.123 29.072 -3.366 1.00 79.50 167 PHE A C 1
ATOM 1355 O O . PHE A 1 167 ? 12.966 28.518 -2.283 1.00 79.50 167 PHE A O 1
ATOM 1362 N N . GLY A 1 168 ? 13.998 28.614 -4.271 1.00 76.69 168 GLY A N 1
ATOM 1363 C CA . GLY A 1 168 ? 14.809 27.407 -4.079 1.00 76.69 168 GLY A CA 1
ATOM 1364 C C . GLY A 1 168 ? 14.019 26.096 -4.167 1.00 76.69 168 GLY A C 1
ATOM 1365 O O . GLY A 1 168 ? 14.562 25.037 -3.865 1.00 76.69 168 GLY A O 1
ATOM 1366 N N . GLY A 1 169 ? 12.748 26.150 -4.580 1.00 79.44 169 GLY A N 1
ATOM 1367 C CA . GLY A 1 169 ? 11.878 24.984 -4.699 1.00 79.44 169 GLY A CA 1
ATOM 1368 C C . GLY A 1 169 ? 11.991 24.279 -6.052 1.00 79.44 169 GLY A C 1
ATOM 1369 O O . GLY A 1 169 ? 12.343 24.878 -7.073 1.00 79.44 169 GLY A O 1
ATOM 1370 N N . MET A 1 170 ? 11.618 23.000 -6.079 1.00 80.44 170 MET A N 1
ATOM 1371 C CA . MET A 1 170 ? 11.430 22.212 -7.302 1.00 80.44 170 MET A CA 1
ATOM 1372 C C . MET A 1 170 ? 9.963 21.817 -7.459 1.00 80.44 170 MET A C 1
ATOM 1374 O O . MET A 1 170 ? 9.230 21.706 -6.476 1.00 80.44 170 MET A O 1
ATOM 1378 N N . LYS A 1 171 ? 9.522 21.578 -8.698 1.00 82.56 171 LYS A N 1
ATOM 1379 C CA . LYS A 1 171 ? 8.187 21.027 -8.941 1.00 82.56 171 LYS A CA 1
ATOM 1380 C C . LYS A 1 171 ? 8.152 19.579 -8.444 1.00 82.56 171 LYS A C 1
ATOM 1382 O O . LYS A 1 171 ? 9.022 18.789 -8.822 1.00 82.56 171 LYS A O 1
ATOM 1387 N N . LYS A 1 172 ? 7.136 19.226 -7.645 1.00 81.81 172 LYS A N 1
ATOM 1388 C CA . LYS A 1 172 ? 6.882 17.835 -7.234 1.00 81.81 172 LYS A CA 1
ATOM 1389 C C . LYS A 1 172 ? 6.551 17.022 -8.486 1.00 81.81 172 LYS A C 1
ATOM 1391 O O . LYS A 1 172 ? 5.619 17.357 -9.221 1.00 81.81 172 LYS A O 1
ATOM 1396 N N . VAL A 1 173 ? 7.363 16.007 -8.761 1.00 82.38 173 VAL A N 1
ATOM 1397 C CA . VAL A 1 173 ? 7.136 15.083 -9.875 1.00 82.38 173 VAL A CA 1
ATOM 1398 C C . VAL A 1 173 ? 6.226 13.967 -9.360 1.00 82.38 173 VAL A C 1
ATOM 1400 O O . VAL A 1 173 ? 6.537 13.402 -8.314 1.00 82.38 173 VAL A O 1
ATOM 1403 N N . PRO A 1 174 ? 5.103 13.673 -10.032 1.00 80.06 174 PRO A N 1
ATOM 1404 C CA . PRO A 1 174 ? 4.224 12.575 -9.639 1.00 80.06 174 PRO A CA 1
ATOM 1405 C C . PRO A 1 174 ? 4.883 11.214 -9.929 1.00 80.06 174 PRO A C 1
ATOM 1407 O O . PRO A 1 174 ? 5.703 11.104 -10.849 1.00 80.06 174 PRO A O 1
ATOM 1410 N N . ALA A 1 175 ? 4.537 10.179 -9.159 1.00 75.81 175 ALA A N 1
ATOM 1411 C CA . ALA A 1 175 ? 5.119 8.838 -9.293 1.00 75.81 175 ALA A CA 1
ATOM 1412 C C . ALA A 1 175 ? 4.859 8.226 -10.682 1.00 75.81 175 ALA A C 1
ATOM 1414 O O . ALA A 1 175 ? 5.725 7.564 -11.251 1.00 75.81 175 ALA A O 1
ATOM 1415 N N . GLU A 1 176 ? 3.718 8.550 -11.285 1.00 80.69 176 GLU A N 1
ATOM 1416 C CA . GLU A 1 176 ? 3.320 8.157 -12.636 1.00 80.69 176 GLU A CA 1
ATOM 1417 C C . GLU A 1 176 ? 4.328 8.617 -13.694 1.00 80.69 176 GLU A C 1
ATOM 1419 O O . GLU A 1 176 ? 4.537 7.937 -14.698 1.00 80.69 176 GLU A O 1
ATOM 1424 N N . GLY A 1 177 ? 5.012 9.743 -13.455 1.00 82.75 177 GLY A N 1
ATOM 1425 C CA . GLY A 1 177 ? 6.096 10.205 -14.318 1.00 82.75 177 GLY A CA 1
ATOM 1426 C C . GLY A 1 177 ? 7.287 9.242 -14.332 1.00 82.75 177 GLY A C 1
ATOM 1427 O O . GLY A 1 177 ? 7.888 9.034 -15.385 1.00 82.75 177 GLY A O 1
ATOM 1428 N N . ALA A 1 178 ? 7.604 8.623 -13.191 1.00 81.62 178 ALA A N 1
ATOM 1429 C CA . ALA A 1 178 ? 8.618 7.574 -13.121 1.00 81.62 178 ALA A CA 1
ATOM 1430 C C . ALA A 1 178 ? 8.120 6.264 -13.745 1.00 81.62 178 ALA A C 1
ATOM 1432 O O . ALA A 1 178 ? 8.866 5.644 -14.494 1.00 81.62 178 ALA A O 1
ATOM 1433 N N . TYR A 1 179 ? 6.850 5.890 -13.557 1.00 81.75 179 TYR A N 1
ATOM 1434 C CA . TYR A 1 179 ? 6.291 4.696 -14.210 1.00 81.75 179 TYR A CA 1
ATOM 1435 C C . TYR A 1 179 ? 6.361 4.779 -15.739 1.00 81.75 179 TYR A C 1
ATOM 1437 O O . TYR A 1 179 ? 6.699 3.801 -16.403 1.00 81.75 179 TYR A O 1
ATOM 1445 N N . LEU A 1 180 ? 6.100 5.958 -16.313 1.00 85.19 180 LEU A N 1
ATOM 1446 C CA . LEU A 1 180 ? 6.259 6.187 -17.751 1.00 85.19 180 LEU A CA 1
ATOM 1447 C C . LEU A 1 180 ? 7.723 6.113 -18.197 1.00 85.19 180 LEU A C 1
ATOM 1449 O O . LEU A 1 180 ? 8.004 5.599 -19.278 1.00 85.19 180 LEU A O 1
ATOM 1453 N N . TYR A 1 181 ? 8.651 6.610 -17.378 1.00 84.88 181 TYR A N 1
ATOM 1454 C CA . TYR A 1 181 ? 10.081 6.483 -17.644 1.00 84.88 181 TYR A CA 1
ATOM 1455 C C . TYR A 1 181 ? 10.506 5.008 -17.668 1.00 84.88 181 TYR A C 1
ATOM 1457 O O . TYR A 1 181 ? 11.104 4.563 -18.648 1.00 84.88 181 TYR A O 1
ATOM 1465 N N . ASP A 1 182 ? 10.113 4.228 -16.662 1.00 82.00 182 ASP A N 1
ATOM 1466 C CA . ASP A 1 182 ? 10.420 2.799 -16.569 1.00 82.00 182 ASP A CA 1
ATOM 1467 C C . ASP A 1 182 ? 9.788 1.999 -17.718 1.00 82.00 182 ASP A C 1
ATOM 1469 O O . ASP A 1 182 ? 10.430 1.113 -18.288 1.00 82.00 182 ASP A O 1
ATOM 1473 N N . ALA A 1 183 ? 8.568 2.350 -18.141 1.00 84.06 183 ALA A N 1
ATOM 1474 C CA . ALA A 1 183 ? 7.898 1.717 -19.277 1.00 84.06 183 ALA A CA 1
ATOM 1475 C C . ALA A 1 183 ? 8.712 1.824 -20.581 1.00 84.06 183 ALA A C 1
ATOM 1477 O O . ALA A 1 183 ? 8.750 0.870 -21.364 1.00 84.06 183 ALA A O 1
ATOM 1478 N N . VAL A 1 184 ? 9.419 2.941 -20.802 1.00 86.38 184 VAL A N 1
ATOM 1479 C CA . VAL A 1 184 ? 10.318 3.103 -21.958 1.00 86.38 184 VAL A CA 1
ATOM 1480 C C . VAL A 1 184 ? 11.495 2.131 -21.879 1.00 86.38 184 VAL A C 1
ATOM 1482 O O . VAL A 1 184 ? 11.851 1.534 -22.893 1.00 86.38 184 VAL A O 1
ATOM 1485 N N . TYR A 1 185 ? 12.075 1.921 -20.694 1.00 82.06 185 TYR A N 1
ATOM 1486 C CA . TYR A 1 185 ? 13.158 0.949 -20.505 1.00 82.06 185 TYR A CA 1
ATOM 1487 C C . TYR A 1 185 ? 12.681 -0.489 -20.708 1.00 82.06 185 TYR A C 1
ATOM 1489 O O . TYR A 1 185 ? 13.350 -1.263 -21.398 1.00 82.06 185 TYR A O 1
ATOM 1497 N N . VAL A 1 186 ? 11.510 -0.839 -20.167 1.00 83.38 186 VAL A N 1
ATOM 1498 C CA . VAL A 1 186 ? 10.883 -2.153 -20.375 1.00 83.38 186 VAL A CA 1
ATOM 1499 C C . VAL A 1 186 ? 10.683 -2.415 -21.867 1.00 83.38 186 VAL A C 1
ATOM 1501 O O . VAL A 1 186 ? 11.067 -3.477 -22.361 1.00 83.38 186 VAL A O 1
ATOM 1504 N N . TYR A 1 187 ? 10.155 -1.431 -22.597 1.00 87.88 187 TYR A N 1
ATOM 1505 C CA . TYR A 1 187 ? 9.970 -1.529 -24.040 1.00 87.88 187 TYR A CA 1
ATOM 1506 C C . TYR A 1 187 ? 11.299 -1.616 -24.800 1.00 87.88 187 TYR A C 1
ATOM 1508 O O . TYR A 1 187 ? 11.451 -2.476 -25.661 1.00 87.88 187 TYR A O 1
ATOM 1516 N N . ALA A 1 188 ? 12.285 -0.774 -24.477 1.00 86.19 188 ALA A N 1
ATOM 1517 C CA . ALA A 1 188 ? 13.583 -0.770 -25.150 1.00 86.19 188 ALA A CA 1
ATOM 1518 C C . ALA A 1 188 ? 14.315 -2.113 -24.998 1.00 86.19 188 ALA A C 1
ATOM 1520 O O . ALA A 1 188 ? 14.877 -2.625 -25.968 1.00 86.19 188 ALA A O 1
ATOM 1521 N N . ARG A 1 189 ? 14.261 -2.720 -23.805 1.00 84.88 189 ARG A N 1
ATOM 1522 C CA . ARG A 1 189 ? 14.786 -4.070 -23.560 1.00 84.88 189 ARG A CA 1
ATOM 1523 C C . ARG A 1 189 ? 14.046 -5.112 -24.396 1.00 84.88 189 ARG A C 1
ATOM 1525 O O . ARG A 1 189 ? 14.690 -5.912 -25.068 1.00 84.88 189 ARG A O 1
ATOM 1532 N N . ALA A 1 190 ? 12.713 -5.085 -24.368 1.00 87.62 190 ALA A N 1
ATOM 1533 C CA . ALA A 1 190 ? 11.884 -6.017 -25.127 1.00 87.62 190 ALA A CA 1
ATOM 1534 C C . ALA A 1 190 ? 12.161 -5.933 -26.637 1.00 87.62 190 ALA A C 1
ATOM 1536 O O . ALA A 1 190 ? 12.355 -6.955 -27.293 1.00 87.62 190 ALA A O 1
ATOM 1537 N N . LEU A 1 191 ? 12.273 -4.712 -27.167 1.00 87.62 191 LEU A N 1
ATOM 1538 C CA . LEU A 1 191 ? 12.627 -4.450 -28.557 1.00 87.62 191 LEU A CA 1
ATOM 1539 C C . LEU A 1 191 ? 14.016 -4.998 -28.896 1.00 87.62 191 LEU A C 1
ATOM 1541 O O . LEU A 1 191 ? 14.181 -5.659 -29.917 1.00 87.62 191 LEU A O 1
ATOM 1545 N N . ASN A 1 192 ? 15.010 -4.756 -28.041 1.00 88.12 192 ASN A N 1
ATOM 1546 C CA . ASN A 1 192 ? 16.359 -5.273 -28.248 1.00 88.12 192 ASN A CA 1
ATOM 1547 C C . ASN A 1 192 ? 16.373 -6.810 -28.329 1.00 88.12 192 ASN A C 1
ATOM 1549 O O . ASN A 1 192 ? 16.995 -7.373 -29.226 1.00 88.12 192 ASN A O 1
ATOM 1553 N N . GLU A 1 193 ? 15.645 -7.495 -27.445 1.00 86.31 193 GLU A N 1
ATOM 1554 C CA . GLU A 1 193 ? 15.518 -8.954 -27.498 1.00 86.31 193 GLU A CA 1
ATOM 1555 C C . GLU A 1 193 ? 14.787 -9.450 -28.750 1.00 86.31 193 GLU A C 1
ATOM 1557 O O . GLU A 1 193 ? 15.228 -10.416 -29.372 1.00 86.31 193 GLU A O 1
ATOM 1562 N N . CYS A 1 194 ? 13.701 -8.786 -29.146 1.00 90.56 194 CYS A N 1
ATOM 1563 C CA . CYS A 1 194 ? 12.981 -9.091 -30.381 1.00 90.56 194 CYS A CA 1
ATOM 1564 C C . CYS A 1 194 ? 13.918 -9.024 -31.601 1.00 90.56 194 CYS A C 1
ATOM 1566 O O . CYS A 1 194 ? 13.976 -9.961 -32.401 1.00 90.56 194 CYS A O 1
ATOM 1568 N N . LEU A 1 195 ? 14.736 -7.968 -31.684 1.00 89.88 195 LEU A N 1
ATOM 1569 C CA . LEU A 1 195 ? 15.709 -7.777 -32.761 1.00 89.88 195 LEU A CA 1
ATOM 1570 C C . LEU A 1 195 ? 16.838 -8.819 -32.736 1.00 89.88 195 LEU A C 1
ATOM 1572 O O . LEU A 1 195 ? 17.213 -9.330 -33.793 1.00 89.88 195 LEU A O 1
ATOM 1576 N N . ILE A 1 196 ? 17.361 -9.177 -31.556 1.00 92.31 196 ILE A N 1
ATOM 1577 C CA . ILE A 1 196 ? 18.380 -10.235 -31.406 1.00 92.31 196 ILE A CA 1
ATOM 1578 C C . ILE A 1 196 ? 17.848 -11.581 -31.911 1.00 92.31 196 ILE A C 1
ATOM 1580 O O . ILE A 1 196 ? 18.554 -12.300 -32.621 1.00 92.31 196 ILE A O 1
ATOM 1584 N N . ASN A 1 197 ? 16.588 -11.892 -31.600 1.00 92.44 197 ASN A N 1
ATOM 1585 C CA . ASN A 1 197 ? 15.915 -13.104 -32.063 1.00 92.44 197 ASN A CA 1
ATOM 1586 C C . ASN A 1 197 ? 15.459 -13.027 -33.532 1.00 92.44 197 ASN A C 1
ATOM 1588 O O . ASN A 1 197 ? 14.896 -13.993 -34.043 1.00 92.44 197 ASN A O 1
ATOM 1592 N N . LYS A 1 198 ? 15.750 -11.919 -34.233 1.00 94.88 198 LYS A N 1
ATOM 1593 C CA . LYS A 1 198 ? 15.384 -11.668 -35.638 1.00 94.88 198 LYS A CA 1
ATOM 1594 C C . LYS A 1 198 ? 13.879 -11.766 -35.895 1.00 94.88 198 LYS A C 1
ATOM 1596 O O . LYS A 1 198 ? 13.456 -12.196 -36.968 1.00 94.88 198 LYS A O 1
ATOM 1601 N N . GLU A 1 199 ? 13.083 -11.380 -34.909 1.00 94.50 199 GLU A N 1
ATOM 1602 C CA . GLU A 1 199 ? 11.631 -11.309 -35.028 1.00 94.50 199 GLU A CA 1
ATOM 1603 C C . GLU A 1 199 ? 11.185 -9.917 -35.487 1.00 94.50 199 GLU A C 1
ATOM 1605 O O . GLU A 1 199 ? 11.964 -8.963 -35.462 1.00 94.50 199 GLU A O 1
ATOM 1610 N N . ASP A 1 200 ? 9.939 -9.808 -35.953 1.00 93.56 200 ASP A N 1
ATOM 1611 C CA . ASP A 1 200 ? 9.394 -8.550 -36.462 1.00 93.56 200 ASP A CA 1
ATOM 1612 C C . ASP A 1 200 ? 9.058 -7.587 -35.306 1.00 93.56 200 ASP A C 1
ATOM 1614 O O . ASP A 1 200 ? 8.131 -7.862 -34.537 1.00 93.56 200 ASP A O 1
ATOM 1618 N N . PRO A 1 201 ? 9.746 -6.434 -35.179 1.00 91.56 201 PRO A N 1
ATOM 1619 C CA . PRO A 1 201 ? 9.454 -5.463 -34.128 1.00 91.56 201 PRO A CA 1
ATOM 1620 C C . PRO A 1 201 ? 8.103 -4.752 -34.314 1.00 91.56 201 PRO A C 1
ATOM 1622 O O . PRO A 1 201 ? 7.637 -4.094 -33.384 1.00 91.56 201 PRO A O 1
ATOM 1625 N N . TYR A 1 202 ? 7.473 -4.864 -35.489 1.00 93.50 202 TYR A N 1
ATOM 1626 C CA . TYR A 1 202 ? 6.144 -4.317 -35.765 1.00 93.50 202 TYR A CA 1
ATOM 1627 C C . TYR A 1 202 ? 5.011 -5.292 -35.416 1.00 93.50 202 TYR A C 1
ATOM 1629 O O . TYR A 1 202 ? 3.845 -4.884 -35.372 1.00 93.50 202 TYR A O 1
ATOM 1637 N N . ASP A 1 203 ? 5.325 -6.552 -35.094 1.00 93.31 203 ASP A N 1
ATOM 1638 C CA . ASP A 1 203 ? 4.358 -7.483 -34.520 1.00 93.31 203 ASP A CA 1
ATOM 1639 C C . ASP A 1 203 ? 4.170 -7.196 -33.024 1.00 93.31 203 ASP A C 1
ATOM 1641 O O . ASP A 1 203 ? 4.809 -7.778 -32.144 1.00 93.31 203 ASP A O 1
ATOM 1645 N N . GLY A 1 204 ? 3.232 -6.296 -32.725 1.00 88.56 204 GLY A N 1
ATOM 1646 C CA . GLY A 1 204 ? 2.906 -5.924 -31.351 1.00 88.56 204 GLY A CA 1
ATOM 1647 C C . GLY A 1 204 ? 2.450 -7.100 -30.478 1.00 88.56 204 GLY A C 1
ATOM 1648 O O . GLY A 1 204 ? 2.684 -7.071 -29.273 1.00 88.56 204 GLY A O 1
ATOM 1649 N N . ARG A 1 205 ? 1.838 -8.153 -31.046 1.00 90.00 205 ARG A N 1
ATOM 1650 C CA . ARG A 1 205 ? 1.452 -9.348 -30.271 1.00 90.00 205 ARG A CA 1
ATOM 1651 C C . ARG A 1 205 ? 2.673 -10.195 -29.947 1.00 90.00 205 ARG A C 1
ATOM 1653 O O . ARG A 1 205 ? 2.813 -10.632 -28.807 1.00 90.00 205 ARG A O 1
ATOM 1660 N N . GLY A 1 206 ? 3.561 -10.379 -30.922 1.00 88.56 206 GLY A N 1
ATOM 1661 C CA . GLY A 1 206 ? 4.858 -11.019 -30.727 1.00 88.56 206 GLY A CA 1
ATOM 1662 C C . GLY A 1 206 ? 5.695 -10.305 -29.667 1.00 88.56 206 GLY A C 1
ATOM 1663 O O . GLY A 1 206 ? 6.256 -10.961 -28.793 1.00 88.56 206 GLY A O 1
ATOM 1664 N N . MET A 1 207 ? 5.693 -8.968 -29.664 1.00 88.69 207 MET A N 1
ATOM 1665 C CA . MET A 1 207 ? 6.436 -8.144 -28.704 1.00 88.69 207 MET A CA 1
ATOM 1666 C C . MET A 1 207 ? 6.027 -8.391 -27.244 1.00 88.69 207 MET A C 1
ATOM 1668 O O . MET A 1 207 ? 6.870 -8.360 -26.346 1.00 88.69 207 MET A O 1
ATOM 1672 N N . MET A 1 208 ? 4.748 -8.695 -26.990 1.00 89.50 208 MET A N 1
ATOM 1673 C CA . MET A 1 208 ? 4.225 -8.881 -25.631 1.00 89.50 208 MET A CA 1
ATOM 1674 C C . MET A 1 208 ? 4.936 -9.992 -24.851 1.00 89.50 208 MET A C 1
ATOM 1676 O O . MET A 1 208 ? 5.072 -9.883 -23.634 1.00 89.50 208 MET A O 1
ATOM 1680 N N . LYS A 1 209 ? 5.465 -11.026 -25.518 1.00 89.38 209 LYS A N 1
ATOM 1681 C CA . LYS A 1 209 ? 6.213 -12.109 -24.849 1.00 89.38 209 LYS A CA 1
ATOM 1682 C C . LYS A 1 209 ? 7.571 -11.666 -24.282 1.00 89.38 209 LYS A C 1
ATOM 1684 O O . LYS A 1 209 ? 8.130 -12.333 -23.413 1.00 89.38 209 LYS A O 1
ATOM 1689 N N . TYR A 1 210 ? 8.119 -10.559 -24.786 1.00 86.00 210 TYR A N 1
ATOM 1690 C CA . TYR A 1 210 ? 9.350 -9.950 -24.276 1.00 86.00 210 TYR A CA 1
ATOM 1691 C C . TYR A 1 210 ? 9.076 -8.926 -23.167 1.00 86.00 210 TYR A C 1
ATOM 1693 O O . TYR A 1 210 ? 9.998 -8.523 -22.458 1.00 86.00 210 TYR A O 1
ATOM 1701 N N . ILE A 1 211 ? 7.813 -8.525 -22.999 1.00 85.31 211 ILE A N 1
ATOM 1702 C CA . ILE A 1 211 ? 7.370 -7.572 -21.977 1.00 85.31 211 ILE A CA 1
ATOM 1703 C C . ILE A 1 211 ? 6.817 -8.314 -20.752 1.00 85.31 211 ILE A C 1
ATOM 1705 O O . ILE A 1 211 ? 7.255 -8.056 -19.632 1.00 85.31 211 ILE A O 1
ATOM 1709 N N . PHE A 1 212 ? 5.878 -9.243 -20.943 1.00 83.62 212 PHE A N 1
ATOM 1710 C CA . PHE A 1 212 ? 5.178 -9.915 -19.846 1.00 83.62 212 PHE A CA 1
ATOM 1711 C C . PHE A 1 212 ? 6.001 -11.019 -19.173 1.00 83.62 212 PHE A C 1
ATOM 1713 O O . PHE A 1 212 ? 6.831 -11.671 -19.801 1.00 83.62 212 PHE A O 1
ATOM 1720 N N . GLY A 1 213 ? 5.741 -11.248 -17.878 1.00 71.62 213 GLY A N 1
ATOM 1721 C CA . GLY A 1 213 ? 6.377 -12.314 -17.090 1.00 71.62 213 GLY A CA 1
ATOM 1722 C C . GLY A 1 213 ? 7.865 -12.086 -16.803 1.00 71.62 213 GLY A C 1
ATOM 1723 O O . GLY A 1 213 ? 8.588 -13.022 -16.455 1.00 71.62 213 GLY A O 1
ATOM 1724 N N . ARG A 1 214 ? 8.355 -10.852 -16.979 1.00 69.62 214 ARG A N 1
ATOM 1725 C CA . ARG A 1 214 ? 9.769 -10.506 -16.818 1.00 69.62 214 ARG A CA 1
ATOM 1726 C C . ARG A 1 214 ? 9.957 -9.385 -15.819 1.00 69.62 214 ARG A C 1
ATOM 1728 O O . ARG A 1 214 ? 9.400 -8.304 -15.971 1.00 69.62 214 ARG A O 1
ATOM 1735 N N . THR A 1 215 ? 10.823 -9.620 -14.850 1.00 64.31 215 THR A N 1
ATOM 1736 C CA . THR A 1 215 ? 11.244 -8.613 -13.879 1.00 64.31 215 THR A CA 1
ATOM 1737 C C . THR A 1 215 ? 12.471 -7.872 -14.409 1.00 64.31 215 THR A C 1
ATOM 1739 O O . THR A 1 215 ? 13.135 -8.328 -15.348 1.00 64.31 215 THR A O 1
ATOM 1742 N N . TYR A 1 216 ? 12.731 -6.670 -13.895 1.00 57.22 216 TYR A N 1
ATOM 1743 C CA . TYR A 1 216 ? 13.887 -5.867 -14.311 1.00 57.22 216 TYR A CA 1
ATOM 1744 C C . TYR A 1 216 ? 15.199 -6.444 -13.749 1.00 57.22 216 TYR A C 1
ATOM 1746 O O . TYR A 1 216 ? 16.191 -6.520 -14.468 1.00 57.22 216 TYR A O 1
ATOM 1754 N N . PHE A 1 217 ? 15.150 -6.963 -12.518 1.00 59.28 217 PHE A N 1
ATOM 1755 C CA . PHE A 1 217 ? 16.204 -7.742 -11.869 1.00 59.28 217 PHE A CA 1
ATOM 1756 C C . PHE A 1 217 ? 15.658 -9.119 -11.463 1.00 59.28 217 PHE A C 1
ATOM 1758 O O . PHE A 1 217 ? 14.493 -9.239 -11.075 1.00 59.28 217 PHE A O 1
ATOM 1765 N N . ARG A 1 218 ? 16.487 -10.161 -11.576 1.00 66.31 218 ARG A N 1
ATOM 1766 C CA . ARG A 1 218 ? 16.217 -11.510 -11.061 1.00 66.31 218 ARG A CA 1
ATOM 1767 C C . ARG A 1 218 ? 17.405 -11.941 -10.225 1.00 66.31 218 ARG A C 1
ATOM 1769 O O . ARG A 1 218 ? 18.536 -11.785 -10.678 1.00 66.31 218 ARG A O 1
ATOM 1776 N N . LEU A 1 219 ? 17.130 -12.499 -9.054 1.00 75.50 219 LEU A N 1
ATOM 1777 C CA . LEU A 1 219 ? 18.129 -13.193 -8.258 1.00 75.50 219 LEU A CA 1
ATOM 1778 C C . LEU A 1 219 ? 17.898 -14.705 -8.425 1.00 75.50 219 LEU A C 1
ATOM 1780 O O . LEU A 1 219 ? 16.815 -15.174 -8.063 1.00 75.50 219 LEU A O 1
ATOM 1784 N N . PRO A 1 220 ? 18.840 -15.460 -9.022 1.00 82.56 220 PRO A N 1
ATOM 1785 C CA . PRO A 1 220 ? 18.746 -16.917 -9.116 1.00 82.56 220 PRO A CA 1
ATOM 1786 C C . PRO A 1 220 ? 18.610 -17.565 -7.735 1.00 82.56 220 PRO A C 1
ATOM 1788 O O . PRO A 1 220 ? 19.174 -17.053 -6.768 1.00 82.56 220 PRO A O 1
ATOM 1791 N N . VAL A 1 221 ? 17.920 -18.708 -7.637 1.00 85.69 221 VAL A N 1
ATOM 1792 C CA . VAL A 1 221 ? 17.719 -19.431 -6.359 1.00 85.69 221 VAL A CA 1
ATOM 1793 C C . VAL A 1 221 ? 19.051 -19.685 -5.647 1.00 85.69 221 VAL A C 1
ATOM 1795 O O . VAL A 1 221 ? 19.184 -19.422 -4.455 1.00 85.69 221 VAL A O 1
ATOM 1798 N N . GLU A 1 222 ? 20.068 -20.129 -6.387 1.00 87.12 222 GLU A N 1
ATOM 1799 C CA . GLU A 1 222 ? 21.402 -20.416 -5.847 1.00 87.12 222 GLU A CA 1
ATOM 1800 C C . GLU A 1 222 ? 22.076 -19.201 -5.201 1.00 87.12 222 GLU A C 1
ATOM 1802 O O . GLU A 1 222 ? 22.761 -19.343 -4.188 1.00 87.12 222 GLU A O 1
ATOM 1807 N N . ASP A 1 223 ? 21.853 -18.009 -5.751 1.00 85.31 223 ASP A N 1
ATOM 1808 C CA . ASP A 1 223 ? 22.403 -16.764 -5.230 1.00 85.31 223 ASP A CA 1
ATOM 1809 C C . ASP A 1 223 ? 21.515 -16.198 -4.118 1.00 85.31 223 ASP A C 1
ATOM 1811 O O . ASP A 1 223 ? 22.029 -15.664 -3.137 1.00 85.31 223 ASP A O 1
ATOM 1815 N N . ALA A 1 224 ? 20.198 -16.396 -4.188 1.00 88.75 224 ALA A N 1
ATOM 1816 C CA . ALA A 1 224 ? 19.260 -15.998 -3.139 1.00 88.75 224 ALA A CA 1
ATOM 1817 C C . ALA A 1 224 ? 19.515 -16.730 -1.813 1.00 88.75 224 ALA A C 1
ATOM 1819 O O . ALA A 1 224 ? 19.210 -16.219 -0.743 1.00 88.75 224 ALA A O 1
ATOM 1820 N N . LEU A 1 225 ? 20.138 -17.907 -1.843 1.00 91.00 225 LEU A N 1
ATOM 1821 C CA . LEU A 1 225 ? 20.512 -18.639 -0.630 1.00 91.00 225 LEU A CA 1
ATOM 1822 C C . LEU A 1 225 ? 21.807 -18.140 0.027 1.00 91.00 225 LEU A C 1
ATOM 1824 O O . LEU A 1 225 ? 22.250 -18.713 1.025 1.00 91.00 225 LEU A O 1
ATOM 1828 N N . LYS A 1 226 ? 22.420 -17.074 -0.497 1.00 91.81 226 LYS A N 1
ATOM 1829 C CA . LYS A 1 226 ? 23.670 -16.521 0.022 1.00 91.81 226 LYS A CA 1
ATOM 1830 C C . LYS A 1 226 ? 23.432 -15.127 0.589 1.00 91.81 226 LYS A C 1
ATOM 1832 O O . LYS A 1 226 ? 22.959 -14.232 -0.104 1.00 91.81 226 LYS A O 1
ATOM 1837 N N . LEU A 1 227 ? 23.845 -14.911 1.840 1.00 88.44 227 LEU A N 1
ATOM 1838 C CA . LEU A 1 227 ? 23.764 -13.597 2.498 1.00 88.44 227 LEU A CA 1
ATOM 1839 C C . LEU A 1 227 ? 24.518 -12.489 1.733 1.00 88.44 227 LEU A C 1
ATOM 1841 O O . LEU A 1 227 ? 24.189 -11.319 1.882 1.00 88.44 227 LEU A O 1
ATOM 1845 N N . GLU A 1 228 ? 25.511 -12.839 0.911 1.00 86.38 228 GLU A N 1
ATOM 1846 C CA . GLU A 1 228 ? 26.265 -11.888 0.079 1.00 86.38 228 GLU A CA 1
ATOM 1847 C C . GLU A 1 228 ? 25.444 -11.239 -1.042 1.00 86.38 228 GLU A C 1
ATOM 1849 O O . GLU A 1 228 ? 25.807 -10.167 -1.520 1.00 86.38 228 GLU A O 1
ATOM 1854 N N . SER A 1 229 ? 24.324 -11.850 -1.425 1.00 86.00 229 SER A N 1
ATOM 1855 C CA . SER A 1 229 ? 23.414 -11.327 -2.447 1.00 86.00 229 SER A CA 1
ATOM 1856 C C . SER A 1 229 ? 22.503 -10.215 -1.929 1.00 86.00 229 SER A C 1
ATOM 1858 O O . SER A 1 229 ? 21.811 -9.561 -2.707 1.00 86.00 229 SER A O 1
ATOM 1860 N N . TYR A 1 230 ? 22.498 -9.993 -0.615 1.00 86.75 230 TYR A N 1
ATOM 1861 C CA . TYR A 1 230 ? 21.668 -9.001 0.048 1.00 86.75 230 TYR A CA 1
ATOM 1862 C C . TYR A 1 230 ? 22.550 -7.865 0.522 1.00 86.75 230 TYR A C 1
ATOM 1864 O O . TYR A 1 230 ? 23.483 -8.069 1.298 1.00 86.75 230 TYR A O 1
ATOM 1872 N N . LEU A 1 231 ? 22.268 -6.667 0.023 1.00 81.62 231 LEU A N 1
ATOM 1873 C CA . LEU A 1 231 ? 23.145 -5.519 0.182 1.00 81.62 231 LEU A CA 1
ATOM 1874 C C . LEU A 1 231 ? 22.453 -4.400 0.961 1.00 81.62 231 LEU A C 1
ATOM 1876 O O . LEU A 1 231 ? 21.269 -4.123 0.767 1.00 81.62 231 LEU A O 1
ATOM 1880 N N . HIS A 1 232 ? 23.221 -3.720 1.804 1.00 70.69 232 HIS A N 1
ATOM 1881 C CA . HIS A 1 232 ? 22.816 -2.500 2.480 1.00 70.69 232 HIS A CA 1
ATOM 1882 C C . HIS A 1 232 ? 22.863 -1.314 1.544 1.00 70.69 232 HIS A C 1
ATOM 1884 O O . HIS A 1 232 ? 23.898 -0.999 0.958 1.00 70.69 232 HIS A O 1
ATOM 1890 N N . TYR A 1 233 ? 21.762 -0.575 1.518 1.00 57.66 233 TYR A N 1
ATOM 1891 C CA . TYR A 1 233 ? 21.723 0.768 0.963 1.00 57.66 233 TYR A CA 1
ATOM 1892 C C . TYR A 1 233 ? 22.014 1.784 2.077 1.00 57.66 233 TYR A C 1
ATOM 1894 O O . TYR A 1 233 ? 21.115 2.463 2.570 1.00 57.66 233 TYR A O 1
ATOM 1902 N N . ARG A 1 234 ? 23.274 1.857 2.521 1.00 54.81 234 ARG A N 1
ATOM 1903 C CA . ARG A 1 234 ? 23.750 2.854 3.496 1.00 54.81 234 ARG A CA 1
ATOM 1904 C C . ARG A 1 234 ? 24.966 3.595 2.948 1.00 54.81 234 ARG A C 1
ATOM 1906 O O . ARG A 1 234 ? 25.677 3.068 2.097 1.00 54.81 234 ARG A O 1
ATOM 1913 N N . LEU A 1 235 ? 25.188 4.828 3.407 1.00 44.25 235 LEU A N 1
ATOM 1914 C CA . LEU A 1 235 ? 26.438 5.530 3.115 1.00 44.25 235 LEU A CA 1
ATOM 1915 C C . LEU A 1 235 ? 27.591 4.708 3.720 1.00 44.25 235 LEU A C 1
ATOM 1917 O O . LEU A 1 235 ? 27.457 4.283 4.867 1.00 44.25 235 LEU A O 1
ATOM 1921 N N . PRO A 1 236 ? 28.673 4.441 2.972 1.00 47.22 236 PRO A N 1
ATOM 1922 C CA . PRO A 1 236 ? 29.791 3.647 3.470 1.00 47.22 236 PRO A CA 1
ATOM 1923 C C . PRO A 1 236 ? 30.379 4.281 4.737 1.00 47.22 236 PRO A C 1
ATOM 1925 O O . PRO A 1 236 ? 30.660 5.479 4.758 1.00 47.22 236 PRO A O 1
ATOM 1928 N N . ASP A 1 237 ? 30.573 3.469 5.780 1.00 48.22 237 ASP A N 1
ATOM 1929 C CA . ASP A 1 237 ? 31.138 3.914 7.066 1.00 48.22 237 ASP A CA 1
ATOM 1930 C C . ASP A 1 237 ? 32.624 4.302 6.941 1.00 48.22 237 ASP A C 1
ATOM 1932 O O . ASP A 1 237 ? 33.153 5.060 7.755 1.00 48.22 237 ASP A O 1
ATOM 1936 N N . SER A 1 238 ? 33.314 3.791 5.917 1.00 47.09 238 SER A N 1
ATOM 1937 C CA . SER A 1 238 ? 34.714 4.104 5.636 1.00 47.09 238 SER A CA 1
ATOM 1938 C C . SER A 1 238 ? 34.853 5.178 4.560 1.00 47.09 238 SER A C 1
ATOM 1940 O O . SER A 1 238 ? 34.229 5.092 3.503 1.00 47.09 238 SER A O 1
ATOM 1942 N N . ASP A 1 239 ? 35.749 6.131 4.811 1.00 41.78 239 ASP A N 1
ATOM 1943 C CA . ASP A 1 239 ? 36.192 7.184 3.896 1.00 41.78 239 ASP A CA 1
ATOM 1944 C C . ASP A 1 239 ? 36.599 6.586 2.526 1.00 41.78 239 ASP A C 1
ATOM 1946 O O . ASP A 1 239 ? 37.693 6.050 2.340 1.00 41.78 239 ASP A O 1
ATOM 1950 N N . VAL A 1 240 ? 35.682 6.627 1.551 1.00 45.25 240 VAL A N 1
ATOM 1951 C CA . VAL A 1 240 ? 35.805 5.999 0.212 1.00 45.25 240 VAL A CA 1
ATOM 1952 C C . VAL A 1 240 ? 36.882 6.668 -0.659 1.00 45.25 240 VAL A C 1
ATOM 1954 O O . VAL A 1 240 ? 37.081 6.311 -1.819 1.00 45.25 240 VAL A O 1
ATOM 1957 N N . SER A 1 241 ? 37.594 7.654 -0.113 1.00 42.75 241 SER A N 1
ATOM 1958 C CA . SER A 1 241 ? 38.626 8.438 -0.786 1.00 42.75 241 SER A CA 1
ATOM 1959 C C . SER A 1 241 ? 39.932 7.666 -1.048 1.00 42.75 241 SER A C 1
ATOM 1961 O O . SER A 1 241 ? 40.740 8.122 -1.857 1.00 42.75 241 SER A O 1
ATOM 1963 N N . PHE A 1 242 ? 40.133 6.486 -0.440 1.00 37.31 242 PHE A N 1
ATOM 1964 C CA . PHE A 1 242 ? 41.409 5.748 -0.498 1.00 37.31 242 PHE A CA 1
ATOM 1965 C C . PHE A 1 242 ? 41.382 4.355 -1.142 1.00 37.31 242 PHE A C 1
ATOM 1967 O O . PHE A 1 242 ? 42.433 3.718 -1.222 1.00 37.31 242 PHE A O 1
ATOM 1974 N N . ALA A 1 243 ? 40.249 3.857 -1.640 1.00 34.19 243 ALA A N 1
ATOM 1975 C CA . ALA A 1 243 ? 40.235 2.542 -2.281 1.00 34.19 243 ALA A CA 1
ATOM 1976 C C . ALA A 1 243 ? 40.688 2.656 -3.758 1.00 34.19 243 ALA A C 1
ATOM 1978 O O . ALA A 1 243 ? 39.995 3.288 -4.561 1.00 34.19 243 ALA A O 1
ATOM 1979 N N . PRO A 1 244 ? 41.842 2.083 -4.162 1.00 33.22 244 PRO A N 1
ATOM 1980 C CA . PRO A 1 244 ? 42.307 2.174 -5.540 1.00 33.22 244 PRO A CA 1
ATOM 1981 C C . PRO A 1 244 ? 41.323 1.451 -6.466 1.00 33.22 244 PRO A C 1
ATOM 1983 O O . PRO A 1 244 ? 41.052 0.258 -6.317 1.00 33.22 244 PRO A O 1
ATOM 1986 N N . THR A 1 245 ? 40.821 2.186 -7.460 1.00 39.16 245 THR A N 1
ATOM 1987 C CA . THR A 1 245 ? 39.794 1.801 -8.448 1.00 39.16 245 THR A CA 1
ATOM 1988 C C . THR A 1 245 ? 40.116 0.514 -9.235 1.00 39.16 245 THR A C 1
ATOM 1990 O O . THR A 1 245 ? 39.273 0.001 -9.964 1.00 39.16 245 THR A O 1
ATOM 1993 N N . THR A 1 246 ? 41.328 -0.030 -9.108 1.00 34.66 246 THR A N 1
ATOM 1994 C CA . THR A 1 246 ? 41.825 -1.214 -9.823 1.00 34.66 246 THR A CA 1
ATOM 1995 C C . THR A 1 246 ? 41.750 -2.530 -9.043 1.00 34.66 246 THR A C 1
ATOM 1997 O O . THR A 1 246 ? 41.888 -3.577 -9.666 1.00 34.66 246 THR A O 1
ATOM 2000 N N . LEU A 1 247 ? 41.488 -2.528 -7.729 1.00 36.66 247 LEU A N 1
ATOM 2001 C CA . LEU A 1 247 ? 41.377 -3.765 -6.925 1.00 36.66 247 LEU A CA 1
ATOM 2002 C C . LEU A 1 247 ? 39.932 -4.282 -6.751 1.00 36.66 247 LEU A C 1
ATOM 2004 O O . LEU A 1 247 ? 39.725 -5.318 -6.127 1.00 36.66 247 LEU A O 1
ATOM 2008 N N . ILE A 1 248 ? 38.934 -3.591 -7.318 1.00 42.62 248 ILE A N 1
ATOM 2009 C CA . ILE A 1 248 ? 37.494 -3.769 -7.011 1.00 42.62 248 ILE A CA 1
ATOM 2010 C C . ILE A 1 248 ? 36.688 -4.219 -8.250 1.00 42.62 248 ILE A C 1
ATOM 2012 O O . ILE A 1 248 ? 35.484 -4.000 -8.350 1.00 42.62 248 ILE A O 1
ATOM 2016 N N . CYS A 1 249 ? 37.338 -4.813 -9.255 1.00 39.53 249 CYS A N 1
ATOM 2017 C CA . CYS A 1 249 ? 36.645 -5.240 -10.472 1.00 39.53 249 CYS A CA 1
ATOM 2018 C C . CYS A 1 249 ? 37.263 -6.520 -11.051 1.00 39.53 249 CYS A C 1
ATOM 2020 O O . CYS A 1 249 ? 38.281 -6.444 -11.744 1.00 39.53 249 CYS A O 1
ATOM 2022 N N . PRO A 1 250 ? 36.663 -7.703 -10.826 1.00 40.62 250 PRO A N 1
ATOM 2023 C CA . PRO A 1 250 ? 36.817 -8.796 -11.772 1.00 40.62 250 PRO A CA 1
ATOM 2024 C C . PRO A 1 250 ? 36.279 -8.327 -13.138 1.00 40.62 250 PRO A C 1
ATOM 2026 O O . PRO A 1 250 ? 35.289 -7.588 -13.176 1.00 40.62 250 PRO A O 1
ATOM 2029 N N . PRO A 1 251 ? 36.882 -8.724 -14.268 1.00 36.06 251 PRO A N 1
ATOM 2030 C CA . PRO A 1 251 ? 36.354 -8.376 -15.583 1.00 36.06 251 PRO A CA 1
ATOM 2031 C C . PRO A 1 251 ? 34.894 -8.851 -15.718 1.00 36.06 251 PRO A C 1
ATOM 2033 O O . PRO A 1 251 ? 34.647 -10.053 -15.716 1.00 36.06 251 PRO A O 1
ATOM 2036 N N . GLY A 1 252 ? 33.938 -7.915 -15.814 1.00 47.34 252 GLY A N 1
ATOM 2037 C CA . GLY A 1 252 ? 32.508 -8.203 -16.024 1.00 47.34 252 GLY A CA 1
ATOM 2038 C C . GLY A 1 252 ? 31.527 -7.727 -14.939 1.00 47.34 252 GLY A C 1
ATOM 2039 O O . GLY A 1 252 ? 30.327 -7.866 -15.145 1.00 47.34 252 GLY A O 1
ATOM 2040 N N . GLY A 1 253 ? 31.985 -7.159 -13.816 1.00 47.69 253 GLY A N 1
ATOM 2041 C CA . GLY A 1 253 ? 31.094 -6.656 -12.752 1.00 47.69 253 GLY A CA 1
ATOM 2042 C C . GLY A 1 253 ? 30.423 -5.303 -13.054 1.00 47.69 253 GLY A C 1
ATOM 2043 O O . GLY A 1 253 ? 31.015 -4.439 -13.707 1.00 47.69 253 GLY A O 1
ATOM 2044 N N . ASP A 1 254 ? 29.201 -5.098 -12.541 1.00 47.41 254 ASP A N 1
ATOM 2045 C CA . ASP A 1 254 ? 28.458 -3.836 -12.658 1.00 47.41 254 ASP A CA 1
ATOM 2046 C C . ASP A 1 254 ? 28.991 -2.782 -11.669 1.00 47.41 254 ASP A C 1
ATOM 2048 O O . ASP A 1 254 ? 28.896 -2.919 -10.446 1.00 47.41 254 ASP A O 1
ATOM 2052 N N . ARG A 1 255 ? 29.556 -1.697 -12.210 1.00 43.06 255 ARG A N 1
ATOM 2053 C CA . ARG A 1 255 ? 30.117 -0.576 -11.437 1.00 43.06 255 ARG A CA 1
ATOM 2054 C C . ARG A 1 255 ? 29.069 0.150 -10.586 1.00 43.06 255 ARG A C 1
ATOM 2056 O O . ARG A 1 255 ? 29.451 0.847 -9.651 1.00 43.06 255 ARG A O 1
ATOM 2063 N N . ALA A 1 256 ? 27.777 0.004 -10.886 1.00 48.69 256 ALA A N 1
ATOM 2064 C CA . ALA A 1 256 ? 26.705 0.690 -10.170 1.00 48.69 256 ALA A CA 1
ATOM 2065 C C . ALA A 1 256 ? 26.472 0.165 -8.741 1.00 48.69 256 ALA A C 1
ATOM 2067 O O . ALA A 1 256 ? 25.925 0.898 -7.926 1.00 48.69 256 ALA A O 1
ATOM 2068 N N . LEU A 1 257 ? 26.905 -1.058 -8.411 1.00 43.03 257 LEU A N 1
ATOM 2069 C CA . LEU A 1 257 ? 26.657 -1.689 -7.104 1.00 43.03 257 LEU A CA 1
ATOM 2070 C C . LEU A 1 257 ? 27.811 -1.506 -6.096 1.00 43.03 257 LEU A C 1
ATOM 2072 O O . LEU A 1 257 ? 27.702 -1.932 -4.953 1.00 43.03 257 LEU A O 1
ATOM 2076 N N . GLN A 1 258 ? 28.908 -0.843 -6.485 1.00 50.16 258 GLN A N 1
ATOM 2077 C CA . GLN A 1 258 ? 30.148 -0.740 -5.691 1.00 50.16 258 GLN A CA 1
ATOM 2078 C C . GLN A 1 258 ? 30.039 0.068 -4.382 1.00 50.16 258 GLN A C 1
ATOM 2080 O O . GLN A 1 258 ? 30.977 0.041 -3.589 1.00 50.16 258 GLN A O 1
ATOM 2085 N N . PHE A 1 259 ? 28.935 0.782 -4.145 1.00 55.81 259 PHE A N 1
ATOM 2086 C CA . PHE A 1 259 ? 28.691 1.508 -2.889 1.00 55.81 259 PHE A CA 1
ATOM 2087 C C . PHE A 1 259 ? 27.854 0.713 -1.875 1.00 55.81 259 PHE A C 1
ATOM 2089 O O . PHE A 1 259 ? 27.659 1.183 -0.757 1.00 55.81 259 PHE A O 1
ATOM 2096 N N . LEU A 1 260 ? 27.337 -0.454 -2.267 1.00 62.84 260 LEU A N 1
ATOM 2097 C CA . LEU A 1 260 ? 26.468 -1.279 -1.438 1.00 62.84 260 LEU A CA 1
ATOM 2098 C C . LEU A 1 260 ? 27.292 -2.379 -0.760 1.00 62.84 260 LEU A C 1
ATOM 2100 O O . LEU A 1 260 ? 28.002 -3.137 -1.422 1.00 62.84 260 LEU A O 1
ATOM 2104 N N . GLU A 1 261 ? 27.201 -2.473 0.565 1.00 69.56 261 GLU A N 1
ATOM 2105 C CA . GLU A 1 261 ? 27.907 -3.496 1.343 1.00 69.56 261 GLU A CA 1
ATOM 2106 C C . GLU A 1 261 ? 26.992 -4.700 1.586 1.00 69.56 261 GLU A C 1
ATOM 2108 O O . GLU A 1 261 ? 25.851 -4.506 2.001 1.00 69.56 261 GLU A O 1
ATOM 2113 N N . PRO A 1 262 ? 27.444 -5.945 1.364 1.00 82.19 262 PRO A N 1
ATOM 2114 C CA . PRO A 1 262 ? 26.628 -7.111 1.667 1.00 82.19 262 PRO A CA 1
ATOM 2115 C C . PRO A 1 262 ? 26.386 -7.248 3.171 1.00 82.19 262 PRO A C 1
ATOM 2117 O O . PRO A 1 262 ? 27.317 -7.103 3.964 1.00 82.19 262 PRO A O 1
ATOM 2120 N N . ILE A 1 263 ? 25.163 -7.622 3.555 1.00 86.19 263 ILE A N 1
ATOM 2121 C CA . ILE A 1 263 ? 24.772 -7.810 4.962 1.00 86.19 263 ILE A CA 1
ATOM 2122 C C . ILE A 1 263 ? 25.575 -8.930 5.645 1.00 86.19 263 ILE A C 1
ATOM 2124 O O . ILE A 1 263 ? 25.681 -8.977 6.866 1.00 86.19 263 ILE A O 1
ATOM 2128 N N . SER A 1 264 ? 26.196 -9.823 4.864 1.00 84.38 264 SER A N 1
ATOM 2129 C CA . SER A 1 264 ? 27.125 -10.845 5.364 1.00 84.38 264 SER A CA 1
ATOM 2130 C C . SER A 1 264 ? 28.382 -10.272 6.032 1.00 84.38 264 SER A C 1
ATOM 2132 O O . SER A 1 264 ? 29.073 -11.006 6.737 1.00 84.38 264 SER A O 1
ATOM 2134 N N . ARG A 1 265 ? 28.693 -8.987 5.813 1.00 80.69 265 ARG A N 1
ATOM 2135 C CA . ARG A 1 265 ? 29.839 -8.286 6.416 1.00 80.69 265 ARG A CA 1
ATOM 2136 C C . ARG A 1 265 ? 29.495 -7.518 7.689 1.00 80.69 265 ARG A C 1
ATOM 2138 O O . ARG A 1 265 ? 30.396 -6.927 8.282 1.00 80.69 265 ARG A O 1
ATOM 2145 N N . ASP A 1 266 ? 28.236 -7.523 8.112 1.00 80.44 266 ASP A N 1
ATOM 2146 C CA . ASP A 1 266 ? 27.821 -6.810 9.314 1.00 80.44 266 ASP A CA 1
ATOM 2147 C C . ASP A 1 266 ? 28.446 -7.399 10.584 1.00 80.44 266 ASP A C 1
ATOM 2149 O O . ASP A 1 266 ? 28.676 -8.605 10.707 1.00 80.44 266 ASP A O 1
ATOM 2153 N N . TYR A 1 267 ? 28.685 -6.521 11.559 1.00 75.69 267 TYR A N 1
ATOM 2154 C CA . TYR A 1 267 ? 29.201 -6.877 12.876 1.00 75.69 267 TYR A CA 1
ATOM 2155 C C . TYR A 1 267 ? 28.083 -6.836 13.936 1.00 75.69 267 TYR A C 1
ATOM 2157 O O . TYR A 1 267 ? 27.312 -5.875 13.936 1.00 75.69 267 TYR A O 1
ATOM 2165 N N . PRO A 1 268 ? 28.010 -7.800 14.877 1.00 84.25 268 PRO A N 1
ATOM 2166 C CA . PRO A 1 268 ? 28.846 -8.996 14.966 1.00 84.25 268 PRO A CA 1
ATOM 2167 C C . PRO A 1 268 ? 28.522 -10.004 13.846 1.00 84.25 268 PRO A C 1
ATOM 2169 O O . PRO A 1 268 ? 27.394 -10.016 13.341 1.00 84.25 268 PRO A O 1
ATOM 2172 N N . PRO A 1 269 ? 29.482 -10.864 13.453 1.00 81.75 269 PRO A N 1
ATOM 2173 C CA . PRO A 1 269 ? 29.214 -11.946 12.513 1.00 81.75 269 PRO A CA 1
ATOM 2174 C C . PRO A 1 269 ? 28.028 -12.795 12.983 1.00 81.75 269 PRO A C 1
ATOM 2176 O O . PRO A 1 269 ? 27.913 -13.104 14.164 1.00 81.75 269 PRO A O 1
ATOM 2179 N N . GLY A 1 270 ? 27.138 -13.168 12.063 1.00 85.94 270 GLY A N 1
ATOM 2180 C CA . GLY A 1 270 ? 25.938 -13.941 12.403 1.00 85.94 270 GLY A CA 1
ATOM 2181 C C . GLY A 1 270 ? 24.745 -13.107 12.881 1.00 85.94 270 GLY A C 1
ATOM 2182 O O . GLY A 1 270 ? 23.724 -13.682 13.239 1.00 85.94 270 GLY A O 1
ATOM 2183 N N . CYS A 1 271 ? 24.809 -11.771 12.826 1.00 89.00 271 CYS A N 1
ATOM 2184 C CA . CYS A 1 271 ? 23.679 -10.889 13.157 1.00 89.00 271 CYS A CA 1
ATOM 2185 C C . CYS A 1 271 ? 22.490 -10.942 12.170 1.00 89.00 271 CYS A C 1
ATOM 2187 O O . CYS A 1 271 ? 21.457 -10.309 12.412 1.00 89.00 271 CYS A O 1
ATOM 2189 N N . TRP A 1 272 ? 22.608 -11.726 11.096 1.00 93.25 272 TRP A N 1
ATOM 2190 C CA . TRP A 1 272 ? 21.548 -12.015 10.134 1.00 93.25 272 TRP A CA 1
ATOM 2191 C C . TRP A 1 272 ? 21.283 -13.514 10.066 1.00 93.25 272 TRP A C 1
ATOM 2193 O O . TRP A 1 272 ? 22.209 -14.318 9.978 1.00 93.25 272 TRP A O 1
ATOM 2203 N N . SER A 1 273 ? 20.006 -13.889 10.052 1.00 93.50 273 SER A N 1
ATOM 2204 C CA . SER A 1 273 ? 19.580 -15.267 9.813 1.00 93.50 273 SER A CA 1
ATOM 2205 C C . SER A 1 273 ? 18.927 -15.365 8.441 1.00 93.50 273 SER A C 1
ATOM 2207 O O . SER A 1 273 ? 17.950 -14.665 8.191 1.00 93.50 273 SER A O 1
ATOM 2209 N N . LEU A 1 274 ? 19.459 -16.227 7.572 1.00 94.50 274 LEU A N 1
ATOM 2210 C CA . LEU A 1 274 ? 18.861 -16.584 6.286 1.00 94.50 274 LEU A CA 1
ATOM 2211 C C . LEU A 1 274 ? 18.248 -17.978 6.396 1.00 94.50 274 LEU A C 1
ATOM 2213 O O . LEU A 1 274 ? 18.900 -18.921 6.845 1.00 94.50 274 LEU A O 1
ATOM 2217 N N . GLN A 1 275 ? 16.989 -18.096 5.998 1.00 93.94 275 GLN A N 1
ATOM 2218 C CA . GLN A 1 275 ? 16.221 -19.335 5.993 1.00 93.94 275 GLN A CA 1
ATOM 2219 C C . GLN A 1 275 ? 15.472 -19.442 4.666 1.00 93.94 275 GLN A C 1
ATOM 2221 O O . GLN A 1 275 ? 15.094 -18.429 4.088 1.00 93.94 275 GLN A O 1
ATOM 2226 N N . SER A 1 276 ? 15.234 -20.655 4.189 1.00 92.94 276 SER A N 1
ATOM 2227 C CA . SER A 1 276 ? 14.319 -20.920 3.078 1.00 92.94 276 SER A CA 1
ATOM 2228 C C . SER A 1 276 ? 13.318 -21.990 3.485 1.00 92.94 276 SER A C 1
ATOM 2230 O O . SER A 1 276 ? 13.548 -22.751 4.431 1.00 92.94 276 SER A O 1
ATOM 2232 N N . ASP A 1 277 ? 12.180 -22.015 2.806 1.00 89.62 277 ASP A N 1
ATOM 2233 C CA . ASP A 1 277 ? 11.239 -23.119 2.907 1.00 89.62 277 ASP A CA 1
ATOM 2234 C C . ASP A 1 277 ? 11.814 -24.398 2.259 1.00 89.62 277 ASP A C 1
ATOM 2236 O O . ASP A 1 277 ? 12.848 -24.383 1.590 1.00 89.62 277 ASP A O 1
ATOM 2240 N N . ALA A 1 278 ? 11.141 -25.536 2.455 1.00 85.50 278 ALA A N 1
ATOM 2241 C CA . ALA 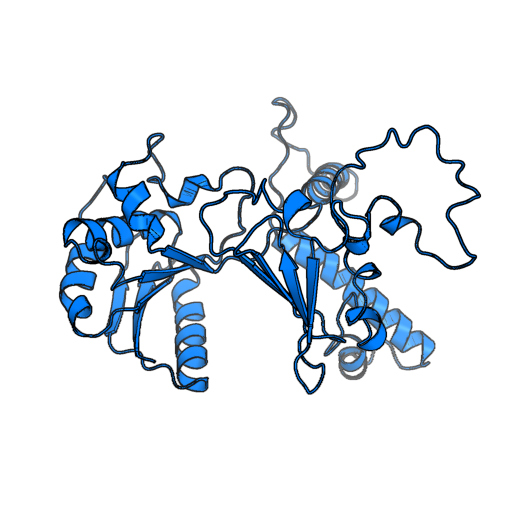A 1 278 ? 11.641 -26.828 1.981 1.00 85.50 278 ALA A CA 1
ATOM 2242 C C . ALA A 1 278 ? 11.773 -26.915 0.447 1.00 85.50 278 ALA A C 1
ATOM 2244 O O . ALA A 1 278 ? 12.555 -27.733 -0.038 1.00 85.50 278 ALA A O 1
ATOM 2245 N N . LEU A 1 279 ? 11.018 -26.099 -0.298 1.00 86.38 279 LEU A N 1
ATOM 2246 C CA . LEU A 1 279 ? 11.046 -26.048 -1.759 1.00 86.38 279 LEU A CA 1
ATOM 2247 C C . LEU A 1 279 ? 11.934 -24.918 -2.302 1.00 86.38 279 LEU A C 1
ATOM 2249 O O . LEU A 1 279 ? 12.118 -24.841 -3.513 1.00 86.38 279 LEU A O 1
ATOM 2253 N N . GLN A 1 280 ? 12.524 -24.089 -1.429 1.00 84.88 280 GLN A N 1
ATOM 2254 C CA . GLN A 1 280 ? 13.318 -22.905 -1.790 1.00 84.88 280 GLN A CA 1
ATOM 2255 C C . GLN A 1 280 ? 12.553 -21.886 -2.655 1.00 84.88 280 GLN A C 1
ATOM 2257 O O . GLN A 1 280 ? 13.157 -21.101 -3.385 1.00 84.88 280 GLN A O 1
ATOM 2262 N N . GLU A 1 281 ? 11.225 -21.880 -2.550 1.00 86.44 281 GLU A N 1
ATOM 2263 C CA . GLU A 1 281 ? 10.342 -20.921 -3.213 1.00 86.44 281 GLU A CA 1
ATOM 2264 C C . GLU A 1 281 ? 10.346 -19.567 -2.498 1.00 86.44 281 GLU A C 1
ATOM 2266 O O . GLU A 1 281 ? 10.139 -18.533 -3.128 1.00 86.44 281 GLU A O 1
ATOM 2271 N N . VAL A 1 282 ? 10.598 -19.548 -1.186 1.00 90.75 282 VAL A N 1
ATOM 2272 C CA . VAL A 1 282 ? 10.618 -18.331 -0.373 1.00 90.75 282 VAL A CA 1
ATOM 2273 C C . VAL A 1 282 ? 11.870 -18.305 0.491 1.00 90.75 282 VAL A C 1
ATOM 2275 O O . VAL A 1 282 ? 12.069 -19.140 1.374 1.00 90.75 282 VAL A O 1
ATOM 2278 N N . VAL A 1 283 ? 12.693 -17.276 0.295 1.00 93.75 283 VAL A N 1
ATOM 2279 C CA . VAL A 1 283 ? 13.827 -16.961 1.165 1.00 93.75 283 VAL A CA 1
ATOM 2280 C C . VAL A 1 283 ? 13.403 -15.906 2.177 1.00 93.75 283 VAL A C 1
ATOM 2282 O O . VAL A 1 283 ? 12.834 -14.878 1.821 1.00 93.75 283 VAL A O 1
ATOM 2285 N N . THR A 1 284 ? 13.689 -16.159 3.448 1.00 94.31 284 THR A N 1
ATOM 2286 C CA . THR A 1 284 ? 13.407 -15.283 4.585 1.00 94.31 284 THR A CA 1
ATOM 2287 C C . THR A 1 284 ? 14.710 -14.858 5.254 1.00 94.31 284 THR A C 1
ATOM 2289 O O . THR A 1 284 ? 15.528 -15.696 5.632 1.00 94.31 284 THR A O 1
ATOM 2292 N N . ILE A 1 285 ? 14.880 -13.556 5.463 1.00 95.00 285 ILE A N 1
ATOM 2293 C CA . ILE A 1 285 ? 16.004 -12.952 6.177 1.00 95.00 285 ILE A CA 1
ATOM 2294 C C . ILE A 1 285 ? 15.486 -12.253 7.424 1.00 95.00 285 ILE A C 1
ATOM 2296 O O . ILE A 1 285 ? 14.552 -11.458 7.359 1.00 95.00 285 ILE A O 1
ATOM 2300 N N . LYS A 1 286 ? 16.111 -12.516 8.569 1.00 94.06 286 LYS A N 1
ATOM 2301 C CA . LYS A 1 286 ? 15.775 -11.881 9.847 1.00 94.06 286 LYS A CA 1
ATOM 2302 C C . LYS A 1 286 ? 16.972 -11.129 10.397 1.00 94.06 286 LYS A C 1
ATOM 2304 O O . LYS A 1 286 ? 18.088 -11.650 10.377 1.00 94.06 286 LYS A O 1
ATOM 2309 N N . SER A 1 287 ? 16.721 -9.930 10.918 1.00 91.31 287 SER A N 1
ATOM 2310 C CA . SER A 1 287 ? 17.734 -9.184 11.666 1.00 91.31 287 SER A CA 1
ATOM 2311 C C . SER A 1 287 ? 17.732 -9.641 13.121 1.00 91.31 287 SER A C 1
ATOM 2313 O O . SER A 1 287 ? 16.684 -9.644 13.765 1.00 91.31 287 SER A O 1
ATOM 2315 N N . LEU A 1 288 ? 18.899 -10.005 13.653 1.00 90.38 288 LEU A N 1
ATOM 2316 C CA . LEU A 1 288 ? 19.073 -10.241 15.090 1.00 90.38 288 LEU A CA 1
ATOM 2317 C C . LEU A 1 288 ? 19.411 -8.948 15.845 1.00 90.38 288 LEU A C 1
ATOM 2319 O O . LEU A 1 288 ? 19.172 -8.865 17.048 1.00 90.38 288 LEU A O 1
ATOM 2323 N N . TRP A 1 289 ? 19.923 -7.934 15.135 1.00 86.56 289 TRP A N 1
ATOM 2324 C CA . TRP A 1 289 ? 20.112 -6.578 15.661 1.00 86.56 289 TRP A CA 1
ATOM 2325 C C . TRP A 1 289 ? 18.787 -5.873 15.911 1.00 86.56 289 TRP A C 1
ATOM 2327 O O . TRP A 1 289 ? 18.650 -5.168 16.904 1.00 86.56 289 TRP A O 1
ATOM 2337 N N . TRP A 1 290 ? 17.818 -6.072 15.021 1.00 88.00 290 TRP A N 1
ATOM 2338 C CA . TRP A 1 290 ? 16.478 -5.506 15.125 1.00 88.00 290 TRP A CA 1
ATOM 2339 C C . TRP A 1 290 ? 15.454 -6.634 15.249 1.00 88.00 290 TRP A C 1
ATOM 2341 O O . TRP A 1 290 ? 14.842 -7.014 14.242 1.00 88.00 290 TRP A O 1
ATOM 2351 N N . PRO A 1 291 ? 15.257 -7.189 16.464 1.00 87.94 291 PRO A N 1
ATOM 2352 C CA . PRO A 1 291 ? 14.249 -8.212 16.693 1.00 87.94 291 PRO A CA 1
ATOM 2353 C C . PRO A 1 291 ? 12.887 -7.753 16.172 1.00 87.94 291 PRO A C 1
ATOM 2355 O O . PRO A 1 291 ? 12.449 -6.632 16.436 1.00 87.94 291 PRO A O 1
ATOM 2358 N N . GLY A 1 292 ? 12.239 -8.620 15.397 1.00 86.69 292 GLY A N 1
ATOM 2359 C CA . GLY A 1 292 ? 10.973 -8.311 14.734 1.00 86.69 292 GLY A CA 1
ATOM 2360 C C . GLY A 1 292 ? 11.101 -7.887 13.271 1.00 86.69 292 GLY A C 1
ATOM 2361 O O . GLY A 1 292 ? 10.094 -7.908 12.567 1.00 86.69 292 GLY A O 1
ATOM 2362 N N . PHE A 1 293 ? 12.303 -7.563 12.774 1.00 90.12 293 PHE A N 1
ATOM 2363 C CA . PHE A 1 293 ? 12.519 -7.340 11.342 1.00 90.12 293 PHE A CA 1
ATOM 2364 C C . PHE A 1 293 ? 12.602 -8.664 10.580 1.00 90.12 293 PHE A C 1
ATOM 2366 O O . PHE A 1 293 ? 13.439 -9.519 10.881 1.00 90.12 293 PHE A O 1
ATOM 2373 N N . THR A 1 294 ? 11.764 -8.805 9.556 1.00 92.62 294 THR A N 1
ATOM 2374 C CA . THR A 1 294 ? 11.764 -9.929 8.619 1.00 92.62 294 THR A CA 1
ATOM 2375 C C . THR A 1 294 ? 11.653 -9.403 7.190 1.00 92.62 294 THR A C 1
ATOM 2377 O O . THR A 1 294 ? 10.782 -8.595 6.890 1.00 92.62 294 THR A O 1
ATOM 2380 N N . PHE A 1 295 ? 12.520 -9.871 6.304 1.00 91.88 295 PHE A N 1
ATOM 2381 C CA . PHE A 1 295 ? 12.466 -9.661 4.862 1.00 91.88 295 PHE A CA 1
ATOM 2382 C C . PHE A 1 295 ? 12.181 -11.001 4.185 1.00 91.88 295 PHE A C 1
ATOM 2384 O O . PHE A 1 295 ? 12.802 -11.997 4.549 1.00 91.88 295 PHE A O 1
ATOM 2391 N N . CYS A 1 296 ? 11.285 -11.039 3.204 1.00 91.50 296 CYS A N 1
ATOM 2392 C CA . CYS A 1 296 ? 11.030 -12.229 2.400 1.00 91.50 296 CYS A CA 1
ATOM 2393 C C . CYS A 1 296 ? 11.180 -11.916 0.912 1.00 91.50 296 CYS A C 1
ATOM 2395 O O . CYS A 1 296 ? 10.834 -10.829 0.454 1.00 91.50 296 CYS A O 1
ATOM 2397 N N . HIS A 1 297 ? 11.654 -12.889 0.145 1.00 89.19 297 HIS A N 1
ATOM 2398 C CA . HIS A 1 297 ? 11.816 -12.797 -1.300 1.00 89.19 297 HIS A CA 1
ATOM 2399 C C . HIS A 1 297 ? 11.484 -14.134 -1.955 1.00 89.19 297 HIS A C 1
ATOM 2401 O O . HIS A 1 297 ? 11.874 -15.179 -1.439 1.00 89.19 297 HIS A O 1
ATOM 2407 N N . ILE A 1 298 ? 10.793 -14.088 -3.092 1.00 89.38 298 ILE A N 1
ATOM 2408 C CA . ILE A 1 298 ? 10.556 -15.248 -3.952 1.00 89.38 298 ILE A CA 1
ATOM 2409 C C . ILE A 1 298 ? 11.625 -15.221 -5.057 1.00 89.38 298 ILE A C 1
ATOM 2411 O O . ILE A 1 298 ? 11.558 -14.340 -5.925 1.00 89.38 298 ILE A O 1
ATOM 2415 N N . PRO A 1 299 ? 12.627 -16.122 -5.041 1.00 86.88 299 PRO A N 1
ATOM 2416 C CA . PRO A 1 299 ? 13.700 -16.131 -6.035 1.00 86.88 299 PRO A CA 1
ATOM 2417 C C . PRO A 1 299 ? 13.182 -16.227 -7.474 1.00 86.88 299 PRO A C 1
ATOM 2419 O O . PRO A 1 299 ? 12.068 -16.674 -7.721 1.00 86.88 299 PRO A O 1
ATOM 2422 N N . GLU A 1 300 ? 13.989 -15.779 -8.439 1.00 79.81 300 GLU A N 1
ATOM 2423 C CA . GLU A 1 300 ? 13.649 -15.693 -9.876 1.00 79.81 300 GLU A CA 1
ATOM 2424 C C . GLU A 1 300 ? 12.468 -14.775 -10.238 1.00 79.81 300 GLU A C 1
ATOM 2426 O O . GLU A 1 300 ? 12.216 -14.508 -11.421 1.00 79.81 300 GLU A O 1
ATOM 2431 N N . THR A 1 301 ? 11.800 -14.212 -9.235 1.00 77.81 301 THR A N 1
ATOM 2432 C CA . THR A 1 301 ? 10.765 -13.196 -9.387 1.00 77.81 301 THR A CA 1
ATOM 2433 C C . THR A 1 301 ? 11.284 -11.826 -8.939 1.00 77.81 301 THR A C 1
ATOM 2435 O O . THR A 1 301 ? 12.437 -11.658 -8.542 1.00 77.81 301 THR A O 1
ATOM 2438 N N . GLY A 1 302 ? 10.434 -10.809 -9.051 1.00 71.88 302 GLY A N 1
ATOM 2439 C CA . GLY A 1 302 ? 10.661 -9.487 -8.466 1.00 71.88 302 GLY A CA 1
ATOM 2440 C C . GLY A 1 302 ? 9.846 -9.293 -7.194 1.00 71.88 302 GLY A C 1
ATOM 2441 O O . GLY A 1 302 ? 9.705 -8.163 -6.741 1.00 71.88 302 GLY A O 1
ATOM 2442 N N . GLU A 1 303 ? 9.264 -10.366 -6.659 1.00 80.69 303 GLU A N 1
ATOM 2443 C CA . GLU A 1 303 ? 8.404 -10.317 -5.491 1.00 80.69 303 GLU A CA 1
ATOM 2444 C C . GLU A 1 303 ? 9.261 -10.398 -4.233 1.00 80.69 303 GLU A C 1
ATOM 2446 O O . GLU A 1 303 ? 10.021 -11.345 -3.999 1.00 80.69 303 GLU A O 1
ATOM 2451 N N . TYR A 1 304 ? 9.164 -9.358 -3.421 1.00 85.44 304 TYR A N 1
ATOM 2452 C CA . TYR A 1 304 ? 9.788 -9.289 -2.115 1.00 85.44 304 TYR A CA 1
ATOM 2453 C C . TYR A 1 304 ? 8.925 -8.436 -1.194 1.00 85.44 304 TYR A C 1
ATOM 2455 O O . TYR A 1 304 ? 8.140 -7.597 -1.637 1.00 85.44 304 TYR A O 1
ATOM 2463 N N . ASN A 1 305 ? 9.070 -8.652 0.102 1.00 82.81 305 ASN A N 1
ATOM 2464 C CA . ASN A 1 305 ? 8.433 -7.853 1.128 1.00 82.81 305 ASN A CA 1
ATOM 2465 C C . ASN A 1 305 ? 9.362 -7.724 2.336 1.00 82.81 305 ASN A C 1
ATOM 2467 O O . ASN A 1 305 ? 10.323 -8.473 2.507 1.00 82.81 305 ASN A O 1
ATOM 2471 N N . SER A 1 306 ? 9.080 -6.745 3.180 1.00 83.94 306 SER A N 1
ATOM 2472 C CA . SER A 1 306 ? 9.665 -6.674 4.507 1.00 83.94 306 SER A CA 1
ATOM 2473 C C . SER A 1 306 ? 8.614 -6.223 5.498 1.00 83.94 306 SER A C 1
ATOM 2475 O O . SER A 1 306 ? 7.668 -5.509 5.164 1.00 83.94 306 SER A O 1
ATOM 2477 N N . ILE A 1 307 ? 8.770 -6.678 6.730 1.00 84.69 307 ILE A N 1
ATOM 2478 C CA . ILE A 1 307 ? 7.904 -6.342 7.840 1.00 84.69 307 ILE A CA 1
ATOM 2479 C C . ILE A 1 307 ? 8.753 -6.153 9.087 1.00 84.69 307 ILE A C 1
ATOM 2481 O O . ILE A 1 307 ? 9.696 -6.900 9.342 1.00 84.69 307 ILE A O 1
ATOM 2485 N N . TYR A 1 308 ? 8.413 -5.136 9.867 1.00 82.06 308 TYR A N 1
ATOM 2486 C CA . TYR A 1 308 ? 8.969 -4.934 11.193 1.00 82.06 308 TYR A CA 1
ATOM 2487 C C . TYR A 1 308 ? 7.842 -5.016 12.217 1.00 82.06 308 TYR A C 1
ATOM 2489 O O . TYR A 1 308 ? 6.907 -4.221 12.175 1.00 82.06 308 TYR A O 1
ATOM 2497 N N . MET A 1 309 ? 7.933 -5.986 13.125 1.00 81.38 309 MET A N 1
ATOM 2498 C CA . MET A 1 309 ? 7.030 -6.140 14.266 1.00 81.38 309 MET A CA 1
ATOM 2499 C C . MET A 1 309 ? 7.835 -6.070 15.566 1.00 81.38 309 MET A C 1
ATOM 2501 O O . MET A 1 309 ? 8.254 -7.097 16.097 1.00 81.38 309 MET A O 1
ATOM 2505 N N . GLY A 1 310 ? 8.077 -4.864 16.073 1.00 78.56 310 GLY A N 1
ATOM 2506 C CA . GLY A 1 310 ? 8.845 -4.662 17.301 1.00 78.56 310 GLY A CA 1
ATOM 2507 C C . GLY A 1 310 ? 8.713 -3.246 17.855 1.00 78.56 310 GLY A C 1
ATOM 2508 O O . GLY A 1 310 ? 7.996 -2.414 17.302 1.00 78.56 310 GLY A O 1
ATOM 2509 N N . TYR A 1 311 ? 9.415 -2.971 18.953 1.00 76.69 311 TYR A N 1
ATOM 2510 C CA . TYR A 1 311 ? 9.343 -1.692 19.674 1.00 76.69 311 TYR A CA 1
ATOM 2511 C C . TYR A 1 311 ? 10.261 -0.594 19.111 1.00 76.69 311 TYR A C 1
ATOM 2513 O O . TYR A 1 311 ? 10.354 0.486 19.683 1.00 76.69 311 TYR A O 1
ATOM 2521 N N . GLY A 1 312 ? 10.945 -0.849 17.994 1.00 75.31 312 GLY A N 1
ATOM 2522 C CA . GLY A 1 312 ? 11.975 0.044 17.463 1.00 75.31 312 GLY A CA 1
ATOM 2523 C C . GLY A 1 312 ? 13.254 0.033 18.300 1.00 75.31 312 GLY A C 1
ATOM 2524 O O . GLY A 1 312 ? 14.025 0.986 18.244 1.00 75.31 312 GLY A O 1
ATOM 2525 N N . GLU A 1 313 ? 13.475 -1.023 19.086 1.00 74.44 313 GLU A N 1
ATOM 2526 C CA . GLU A 1 313 ? 14.642 -1.176 19.952 1.00 74.44 313 GLU A CA 1
ATOM 2527 C C . GLU A 1 313 ? 15.658 -2.132 19.323 1.00 74.44 313 GLU A C 1
ATOM 2529 O O . GLU A 1 313 ? 15.308 -3.199 18.806 1.00 74.44 313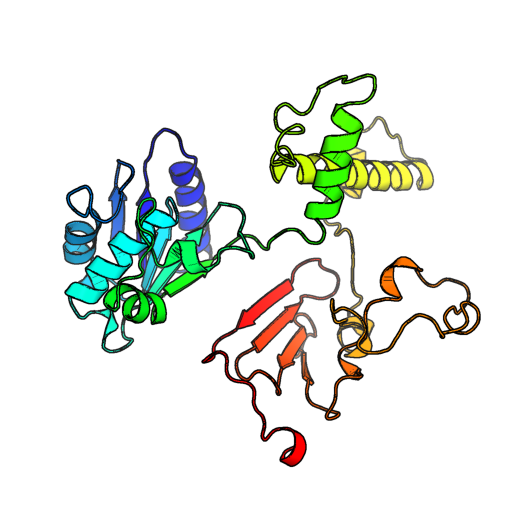 GLU A O 1
ATOM 2534 N N . ARG A 1 314 ? 16.930 -1.725 19.359 1.00 80.44 314 ARG A N 1
ATOM 2535 C CA . ARG A 1 314 ? 18.059 -2.534 18.904 1.00 80.44 314 ARG A CA 1
ATOM 2536 C C . ARG A 1 314 ? 18.475 -3.493 20.019 1.00 80.44 314 ARG A C 1
ATOM 2538 O O . ARG A 1 314 ? 18.555 -3.098 21.177 1.00 80.44 314 ARG A O 1
ATOM 2545 N N . ASN A 1 315 ? 18.783 -4.738 19.671 1.00 84.88 315 ASN A N 1
ATOM 2546 C CA . ASN A 1 315 ? 19.337 -5.714 20.603 1.00 84.88 315 ASN A CA 1
ATOM 2547 C C . ASN A 1 315 ? 20.827 -5.433 20.852 1.00 84.88 315 ASN A C 1
ATOM 2549 O O . ASN A 1 315 ? 21.694 -5.999 20.188 1.00 84.88 315 ASN A O 1
ATOM 2553 N N . ASP A 1 316 ? 21.117 -4.540 21.797 1.00 86.19 316 ASP A N 1
ATOM 2554 C CA . ASP A 1 316 ? 22.487 -4.166 22.171 1.00 86.19 316 ASP A CA 1
ATOM 2555 C C . ASP A 1 316 ? 23.279 -5.314 22.822 1.00 86.19 316 ASP A C 1
ATOM 2557 O O . ASP A 1 316 ? 24.511 -5.283 22.816 1.00 86.19 316 ASP A O 1
ATOM 2561 N N . ASP A 1 317 ? 22.595 -6.356 23.305 1.00 86.38 317 ASP A N 1
ATOM 2562 C CA . ASP A 1 317 ? 23.222 -7.545 23.891 1.00 86.38 317 ASP A CA 1
ATOM 2563 C C . ASP A 1 317 ? 23.676 -8.570 22.840 1.00 86.38 317 ASP A C 1
ATOM 2565 O O . ASP A 1 317 ? 24.408 -9.508 23.165 1.00 86.38 317 ASP A O 1
ATOM 2569 N N . LEU A 1 318 ? 23.290 -8.395 21.569 1.00 85.38 318 LEU A N 1
ATOM 2570 C CA . LEU A 1 318 ? 23.606 -9.330 20.488 1.00 85.38 318 LEU A CA 1
ATOM 2571 C C . LEU A 1 318 ? 25.095 -9.722 20.415 1.00 85.38 318 LEU A C 1
ATOM 2573 O O . LEU A 1 318 ? 25.356 -10.916 20.278 1.00 85.38 318 LEU A O 1
ATOM 2577 N N . PRO A 1 319 ? 26.080 -8.807 20.557 1.00 84.31 319 PRO A N 1
ATOM 2578 C CA . PRO A 1 319 ? 27.502 -9.162 20.516 1.00 84.31 319 PRO A CA 1
ATOM 2579 C C . PRO A 1 319 ? 27.962 -10.149 21.597 1.00 84.31 319 PRO A C 1
ATOM 2581 O O . PRO A 1 319 ? 29.046 -10.710 21.467 1.00 84.31 319 PRO A O 1
ATOM 2584 N N . PHE A 1 320 ? 27.178 -10.353 22.660 1.00 83.94 320 PHE A N 1
ATOM 2585 C CA . PHE A 1 320 ? 27.459 -11.335 23.713 1.00 83.94 320 PHE A CA 1
ATOM 2586 C C . PHE A 1 320 ? 26.717 -12.664 23.506 1.00 83.94 320 PHE A C 1
ATOM 2588 O O . PHE A 1 320 ? 26.939 -13.610 24.262 1.00 83.94 320 PHE A O 1
ATOM 2595 N N . MET A 1 321 ? 25.814 -12.729 22.521 1.00 80.62 321 MET A N 1
ATOM 2596 C CA . MET A 1 321 ? 24.933 -13.870 22.265 1.00 80.62 321 MET A CA 1
ATOM 2597 C C . MET A 1 321 ? 25.340 -14.712 21.048 1.00 80.62 321 MET A C 1
ATOM 2599 O O . MET A 1 321 ? 24.938 -15.876 20.991 1.00 80.62 321 MET A O 1
ATOM 2603 N N . VAL A 1 322 ? 26.067 -14.136 20.079 1.00 73.31 322 VAL A N 1
ATOM 2604 C CA . VAL A 1 322 ? 26.461 -14.790 18.810 1.00 73.31 322 VAL A CA 1
ATOM 2605 C C . VAL A 1 322 ? 27.916 -15.229 18.756 1.00 73.31 322 VAL A C 1
ATOM 2607 O O . VAL A 1 322 ? 28.768 -14.574 19.398 1.00 73.31 322 VAL A O 1
#

InterPro domains:
  IPR028082 Periplasmic binding protein-like I [SSF53822] (2-216)
  IPR055316 Radial spoke head protein 9 homolog [PTHR22069] (219-322)

Organism: Argiope bruennichi (NCBI:txid94029)

pLDDT: mean 84.24, std 14.53, range [33.22, 98.5]

Secondary structure (DSSP, 8-state):
-EEEEEEE--TTSSHHHHHHHHHHHHHHTT-EEEEEEEE-S---TTSS--HHHHHHHHHTTT-SEEEEES-GGGHHHHHHHHHHTTSSTTS--EEEEEEEEEP-TT-GGGGGS-TT-SSPPHHHHHHGGGEEEEEEPPPTTHHHHHHHHHHHHTSTTT----TTGGGT--PPPPHHHHHHHHHHHHHHHHHHHHHHTT--TT-HHHHHHHHTT--SS---HHHHTSGGG-EE-S--SS-GGGS-TTSS--TT--GGGTTPEEGGG-SSTT-EEEEE-TTSS-EEEEESSSTTEEEEE-TTSS-EEEEE-S-S---TTGGGT-

Radius of gyration: 24.11 Å; chains: 1; bounding box: 65×59×62 Å

Sequence (322 aa):
MKVSFLYSIDPDSTFKEISRTIVSALDDVGIQIKFLGTWSYIYHHGYGENPFDKLVEQSYQESRIYVILGHNFEYLGMMMSLQRRGLLDKGEYFVVGVDIEQYENQNPMKYLKGLLKDEIEEDAKKAFQSYLGVVASPPIGFEVFATKVNKYMQLPPFNFPNPVSSFGGMKKVPAEGAYLYDAVYVYARALNECLINKEDPYDGRGMMKYIFGRTYFRLPVEDALKLESYLHYRLPDSDVSFAPTTLICPPGGDRALQFLEPISRDYPPGCWSLQSDALQEVVTIKSLWWPGFTFCHIPETGEYNSIYMGYGERNDDLPFMV